Protein AF-A0A8J3D3A3-F1 (afdb_monomer)

Sequence (355 aa):
MAEQIEVLGKGPRGPKGWTPVLLPVTDGARKLVRVSDWTGGQEPKPAAGYLGAAGLVEDIADATDFAGRGLVSVEQGNDADLIYTYTDGTTETIPAYFADVLAKAQEVDTNTLAVSQMLGMVETKREEVAQNTVTVSDARQDVENRQGLISLDTLAVSQMLSMVETKRQEVAQNTVTVSDARQDMEDRQSLVSQDTIAVSQMLSMVETKRDQVAQNTVTVSNARQDVETRQTQIGQTKVLIDAALAAALAAGWFPIITETTAARVLALTDAGREIRCTFAGAVSITVPPASSVAWADHTEIVLVQAGAGQVTIVPGAGVTINSSETLKSAKQYAYLGLKRVAANVWDLTGERQIA

Foldseek 3Di:
DDDDDDDDDDDDDDWWDWDFDWDFDDDPQFTWIWRPAIDTGDDDGDDTATDAPVGGDNDPVRTDGPDDKAWDDWDQDPQRWIWIAIPVRDIDTDDPVVVVVVVVVVVVVVVVVVVVVVVVVVVVVVVVVVVVVVVVVVVVVVVVVVVVVVVVVVVVVVVVVVVVVVVVVVVVVVVVVVVVVVVVVVVVVVVVVVVVVVVVVVVVVVVVVVVVVVVVVVVVVVVVVVVVVVVVVVVVVVVVVVVVVVVVVVVDQAAEDEAQDQEDEDAPVQFRHEYEYAHQAAHEYEDAFCVVHVDDAFTKGKYFQQHQHKYAYHYHDLAAEDEPAHRIAQGHGWMWMWTHHDGSYTYIDTHGHHD

Mean predicted aligned error: 18.54 Å

Secondary structure (DSSP, 8-state):
---PPP-PPPPPPPPPPPEEEEEEEEETTEEEEEEEEEES--SSPPPPEEEETTEEESSGGGBPP-----EEEEEE-TTS-EEEEETTS-EEEE-TTHHHHHHHHHHHHHHHHHHHHHHHHHHHHHHHHHHHHHHHHHHHHHHHHHHHHHHHHHHHHHHHHHHHHHHHHHHHHHHHHHHHHHHHHHHHHHHHHHHHHHHHHHHHHHHHHHHHHHHHHHHHHHHHHHHHHHHHHHHHHHHHHHHHHHHHHHT-SSPEEEE-SSEEE--GGGTT-EEEE--SS-EEEEE--TTTS-PPTT-EEEEEE-SSSPEEEEE-TT-EEE-SS-SBB-STT-EEEEEEEETTEEEEEE-BPP-

Solvent-accessible surface area (backbone atoms only — not comparable to full-atom values): 19545 Å² total; per-residue (Å²): 136,91,82,86,84,80,88,79,82,86,76,86,82,74,85,52,66,70,44,75,40,77,41,83,42,74,59,87,88,37,35,30,44,26,33,72,43,67,47,78,49,59,86,83,81,79,86,60,26,20,42,21,90,90,46,78,30,82,50,76,86,64,34,38,69,68,60,79,88,41,84,70,49,77,48,75,46,96,75,66,22,45,36,38,34,32,70,82,73,51,73,50,75,48,66,42,76,62,52,59,56,55,56,50,48,54,51,50,52,52,50,50,51,52,50,52,53,51,50,53,55,50,50,53,52,50,53,52,50,51,52,50,52,51,54,52,51,53,52,50,52,52,51,51,55,49,51,53,51,52,52,53,51,51,50,53,52,52,53,49,50,53,52,51,51,53,50,51,53,51,52,52,52,52,51,52,54,53,50,52,55,48,52,53,49,54,55,49,50,52,50,52,52,52,50,52,52,52,52,53,52,52,50,54,54,49,51,53,51,50,52,50,51,53,50,51,51,52,53,52,52,52,53,50,54,52,50,54,51,49,52,50,52,52,53,54,50,49,54,52,49,54,50,51,51,51,50,62,62,70,58,53,85,58,44,80,42,79,38,69,56,53,63,47,73,64,52,81,92,42,57,54,21,30,40,37,32,49,22,62,53,63,24,42,40,31,45,62,23,46,93,81,45,81,70,63,88,68,37,35,33,36,37,29,19,67,10,76,13,52,38,30,60,38,67,27,79,86,30,47,71,49,53,98,52,44,63,30,44,51,48,71,64,23,44,35,35,42,35,36,78,54,90,38,30,30,42,54,46,69,44,45,27,81,115

Structure (mmCIF, N/CA/C/O backbone):
data_AF-A0A8J3D3A3-F1
#
_entry.id   AF-A0A8J3D3A3-F1
#
loop_
_atom_site.group_PDB
_atom_site.id
_atom_site.type_symbol
_atom_site.label_atom_id
_atom_site.label_alt_id
_atom_site.label_comp_id
_atom_site.label_asym_id
_atom_site.label_entity_id
_atom_site.label_seq_id
_atom_site.pdbx_PDB_ins_code
_atom_site.Cartn_x
_atom_site.Cartn_y
_atom_site.Cartn_z
_atom_site.occupancy
_atom_site.B_iso_or_equiv
_atom_site.auth_seq_id
_atom_site.auth_comp_id
_atom_site.auth_asym_id
_atom_site.auth_atom_id
_atom_site.pdbx_PDB_model_num
ATOM 1 N N . MET A 1 1 ? 41.352 -11.455 -169.788 1.00 39.28 1 MET A N 1
ATOM 2 C CA . MET A 1 1 ? 42.481 -11.442 -170.739 1.00 39.28 1 MET A CA 1
ATOM 3 C C . MET A 1 1 ? 43.718 -11.121 -169.922 1.00 39.28 1 MET A C 1
ATOM 5 O O . MET A 1 1 ? 43.742 -10.068 -169.303 1.00 39.28 1 MET A O 1
ATOM 9 N N . ALA A 1 2 ? 44.625 -12.084 -169.773 1.00 41.56 2 ALA A N 1
ATOM 10 C CA . ALA A 1 2 ? 45.888 -11.914 -169.061 1.00 41.56 2 ALA A CA 1
ATOM 11 C C . ALA A 1 2 ? 46.918 -11.340 -170.038 1.00 41.56 2 ALA A C 1
ATOM 13 O O . ALA A 1 2 ? 47.015 -11.846 -171.154 1.00 41.56 2 ALA A O 1
ATOM 14 N N . GLU A 1 3 ? 47.671 -10.323 -169.625 1.00 41.81 3 GLU A N 1
ATOM 15 C CA . GLU A 1 3 ? 48.795 -9.809 -170.402 1.00 41.81 3 GLU A CA 1
ATOM 16 C C . GLU A 1 3 ? 50.020 -9.704 -169.491 1.00 41.81 3 GLU A C 1
ATOM 18 O O . GLU A 1 3 ? 49.992 -9.119 -168.407 1.00 41.81 3 GLU A O 1
ATOM 23 N N . GLN A 1 4 ? 51.050 -10.428 -169.908 1.00 48.22 4 GLN A N 1
ATOM 24 C CA . GLN A 1 4 ? 52.281 -10.749 -169.209 1.00 48.22 4 GLN A CA 1
ATOM 25 C C . GLN A 1 4 ? 53.312 -9.666 -169.559 1.00 48.22 4 GLN A C 1
ATOM 27 O O . GLN A 1 4 ? 53.602 -9.472 -170.734 1.00 48.22 4 GLN A O 1
ATOM 32 N N . ILE A 1 5 ? 53.849 -8.951 -168.562 1.00 49.59 5 ILE A N 1
ATOM 33 C CA . ILE A 1 5 ? 54.894 -7.933 -168.768 1.00 49.59 5 ILE A CA 1
ATOM 34 C C . ILE A 1 5 ? 56.279 -8.577 -168.629 1.00 49.59 5 ILE A C 1
ATOM 36 O O . ILE A 1 5 ? 56.598 -9.231 -167.636 1.00 49.59 5 ILE A O 1
ATOM 40 N N . GLU A 1 6 ? 57.071 -8.377 -169.675 1.00 49.81 6 GLU A N 1
ATOM 41 C CA . GLU A 1 6 ? 58.395 -8.914 -169.969 1.00 49.81 6 GLU A CA 1
ATOM 42 C C . GLU A 1 6 ? 59.498 -8.282 -169.089 1.00 49.81 6 GLU A C 1
ATOM 44 O O . GLU A 1 6 ? 59.516 -7.075 -168.842 1.00 49.81 6 GLU A O 1
ATOM 49 N N . VAL A 1 7 ? 60.435 -9.098 -168.593 1.00 54.09 7 VAL A N 1
ATOM 50 C CA . VAL A 1 7 ? 61.561 -8.664 -167.746 1.00 54.09 7 VAL A CA 1
ATOM 51 C C . VAL A 1 7 ? 62.668 -8.058 -168.616 1.00 54.09 7 VAL A C 1
ATOM 53 O O . VAL A 1 7 ? 63.363 -8.775 -169.333 1.00 54.09 7 VAL A O 1
ATOM 56 N N . LEU A 1 8 ? 62.874 -6.742 -168.508 1.00 51.72 8 LEU A N 1
ATOM 57 C CA . LEU A 1 8 ? 64.002 -6.020 -169.111 1.00 51.72 8 LEU A CA 1
ATOM 58 C C . LEU A 1 8 ? 65.320 -6.314 -168.360 1.00 51.72 8 LEU A C 1
ATOM 60 O O . LEU A 1 8 ? 65.376 -6.289 -167.129 1.00 51.72 8 LEU A O 1
ATOM 64 N N . GLY A 1 9 ? 66.394 -6.591 -169.108 1.00 51.12 9 GLY A N 1
ATOM 65 C CA . GLY A 1 9 ? 67.726 -6.931 -168.588 1.00 51.12 9 GLY A CA 1
ATOM 66 C C . GLY A 1 9 ? 68.400 -5.824 -167.756 1.00 51.12 9 GLY A C 1
ATOM 67 O O . GLY A 1 9 ? 68.211 -4.634 -167.995 1.00 51.12 9 GLY A O 1
ATOM 68 N N . LYS A 1 10 ? 69.220 -6.219 -166.767 1.00 56.19 10 LYS A N 1
ATOM 69 C CA . LYS A 1 10 ? 69.992 -5.313 -165.888 1.00 56.19 10 LYS A CA 1
ATOM 70 C C . LYS A 1 10 ? 71.128 -4.606 -166.648 1.00 56.19 10 LYS A C 1
ATOM 72 O O . LYS A 1 10 ? 71.917 -5.267 -167.317 1.00 56.19 10 LYS A O 1
ATOM 77 N N . GLY A 1 11 ? 71.246 -3.285 -166.473 1.00 52.12 11 GLY A N 1
ATOM 78 C CA . GLY A 1 11 ? 72.360 -2.469 -166.979 1.00 52.12 11 GLY A CA 1
ATOM 79 C C . GLY A 1 11 ? 73.703 -2.737 -166.268 1.00 52.12 11 GLY A C 1
ATOM 80 O O . GLY A 1 11 ? 73.716 -3.304 -165.170 1.00 52.12 11 GLY A O 1
ATOM 81 N N . PRO A 1 12 ? 74.843 -2.355 -166.876 1.00 55.44 12 PRO A N 1
ATOM 82 C CA . PRO A 1 12 ? 76.180 -2.640 -166.352 1.00 55.44 12 PRO A CA 1
ATOM 83 C C . PRO A 1 12 ? 76.410 -2.019 -164.962 1.00 55.44 12 PRO A C 1
ATOM 85 O O . PRO A 1 12 ? 76.042 -0.877 -164.696 1.00 55.44 12 PRO A O 1
ATOM 88 N N . ARG A 1 13 ? 77.023 -2.791 -164.055 1.00 54.56 13 ARG A N 1
ATOM 89 C CA . ARG A 1 13 ? 77.320 -2.394 -162.669 1.00 54.56 13 ARG A CA 1
ATOM 90 C C . ARG A 1 13 ? 78.429 -1.329 -162.654 1.00 54.56 13 ARG A C 1
ATOM 92 O O . ARG A 1 13 ? 79.484 -1.554 -163.239 1.00 54.56 13 ARG A O 1
ATOM 99 N N . GLY A 1 14 ? 78.189 -0.198 -161.980 1.00 60.59 14 GLY A N 1
ATOM 100 C CA . GLY A 1 14 ? 79.179 0.874 -161.800 1.00 60.59 14 GLY A CA 1
ATOM 101 C C . GLY A 1 14 ? 80.416 0.430 -160.995 1.00 60.59 14 GLY A C 1
ATOM 102 O O . GLY A 1 14 ? 80.342 -0.579 -160.282 1.00 60.59 14 GLY A O 1
ATOM 103 N N . PRO A 1 15 ? 81.553 1.146 -161.112 1.00 60.72 15 PRO A N 1
ATOM 104 C CA . PRO A 1 15 ? 82.815 0.772 -160.469 1.00 60.72 15 PRO A CA 1
ATOM 105 C C . PRO A 1 15 ? 82.679 0.669 -158.940 1.00 60.72 15 PRO A C 1
ATOM 107 O O . PRO A 1 15 ? 81.901 1.393 -158.318 1.00 60.72 15 PRO A O 1
ATOM 110 N N . LYS A 1 16 ? 83.409 -0.270 -158.324 1.00 64.31 16 LYS A N 1
ATOM 111 C CA . LYS A 1 16 ? 83.346 -0.532 -156.874 1.00 64.31 16 LYS A CA 1
ATOM 112 C C . LYS A 1 16 ? 83.902 0.664 -156.081 1.00 64.31 16 LYS A C 1
ATOM 114 O O . LYS A 1 16 ? 85.002 1.121 -156.374 1.00 64.31 16 LYS A O 1
ATOM 119 N N . GLY A 1 17 ? 83.162 1.136 -155.072 1.00 72.06 17 GLY A N 1
ATOM 120 C CA . GLY A 1 17 ? 83.599 2.198 -154.155 1.00 72.06 17 GLY A CA 1
ATOM 121 C C . GLY A 1 17 ? 84.573 1.706 -153.076 1.00 72.06 17 GLY A C 1
ATOM 122 O O . GLY A 1 17 ? 84.557 0.533 -152.706 1.00 72.06 17 GLY A O 1
ATOM 123 N N . TRP A 1 18 ? 85.408 2.612 -152.565 1.00 80.00 18 TRP A N 1
ATOM 124 C CA . TRP A 1 18 ? 86.370 2.346 -151.491 1.00 80.00 18 TRP A CA 1
ATOM 125 C C . TRP A 1 18 ? 85.719 2.464 -150.101 1.00 80.00 18 TRP A C 1
ATOM 127 O O . TRP A 1 18 ? 84.998 3.421 -149.836 1.00 80.00 18 TRP A O 1
ATOM 137 N N . THR A 1 19 ? 85.984 1.514 -149.198 1.00 79.50 19 THR A N 1
ATOM 138 C CA . THR A 1 19 ? 85.583 1.569 -147.774 1.00 79.50 19 THR A CA 1
ATOM 139 C C . THR A 1 19 ? 86.807 1.850 -146.894 1.00 79.50 19 THR A C 1
ATOM 141 O O . THR A 1 19 ? 87.803 1.133 -147.043 1.00 79.50 19 THR A O 1
ATOM 144 N N . PRO A 1 20 ? 86.775 2.859 -145.999 1.00 81.81 20 PRO A N 1
ATOM 145 C CA . PRO A 1 20 ? 87.916 3.191 -145.155 1.00 81.81 20 PRO A CA 1
ATOM 146 C C . PRO A 1 20 ? 88.085 2.164 -144.036 1.00 81.81 20 PRO A C 1
ATOM 148 O O . PRO A 1 20 ? 87.118 1.724 -143.416 1.00 81.81 20 PRO A O 1
ATOM 151 N N . VAL A 1 21 ? 89.332 1.824 -143.745 1.00 80.81 21 VAL A N 1
ATOM 152 C CA . VAL A 1 21 ? 89.734 1.092 -142.547 1.00 80.81 21 VAL A CA 1
ATOM 153 C C . VAL A 1 21 ? 90.079 2.129 -141.489 1.00 80.81 21 VAL A C 1
ATOM 155 O O . VAL A 1 21 ? 91.067 2.854 -141.615 1.00 80.81 21 VAL A O 1
ATOM 158 N N . LEU A 1 22 ? 89.224 2.226 -140.474 1.00 84.06 22 LEU A N 1
ATOM 159 C CA . LEU A 1 22 ? 89.380 3.161 -139.368 1.00 84.06 22 LEU A CA 1
ATOM 160 C C . LEU A 1 22 ? 90.137 2.492 -138.224 1.00 84.06 22 LEU A C 1
ATOM 162 O O . LEU A 1 22 ? 89.763 1.420 -137.751 1.00 84.06 22 LEU A O 1
ATOM 166 N N . LEU A 1 23 ? 91.183 3.164 -137.768 1.00 81.88 23 LEU A N 1
ATOM 167 C CA . LEU A 1 23 ? 92.003 2.783 -136.635 1.00 81.88 23 LEU A CA 1
ATOM 168 C C . LEU A 1 23 ? 91.895 3.880 -135.572 1.00 81.88 23 LEU A C 1
ATOM 170 O O . LEU A 1 23 ? 92.265 5.025 -135.843 1.00 81.88 23 LEU A O 1
ATOM 174 N N . PRO A 1 24 ? 91.390 3.574 -134.367 1.00 80.81 24 PRO A N 1
ATOM 175 C CA . PRO A 1 24 ? 91.455 4.517 -133.264 1.00 80.81 24 PRO A CA 1
ATOM 176 C C . PRO A 1 24 ? 92.920 4.715 -132.860 1.00 80.81 24 PRO A C 1
ATOM 178 O O . PRO A 1 24 ? 93.651 3.751 -132.625 1.00 80.81 24 PRO A O 1
ATOM 181 N N . VAL A 1 25 ? 93.346 5.972 -132.776 1.00 80.06 25 VAL A N 1
ATOM 182 C CA . VAL A 1 25 ? 94.689 6.370 -132.340 1.00 80.06 25 VAL A CA 1
ATOM 183 C C . VAL A 1 25 ? 94.528 7.251 -131.110 1.00 80.06 25 VAL A C 1
ATOM 185 O O . VAL A 1 25 ? 93.646 8.098 -131.049 1.00 80.06 25 VAL A O 1
ATOM 188 N N . THR A 1 26 ? 95.348 7.032 -130.090 1.00 79.69 26 THR A N 1
ATOM 189 C CA . THR A 1 26 ? 95.343 7.892 -128.900 1.00 79.69 26 THR A CA 1
ATOM 190 C C . THR A 1 26 ? 96.530 8.841 -128.974 1.00 79.69 26 THR A C 1
ATOM 192 O O . THR A 1 26 ? 97.647 8.386 -129.211 1.00 79.69 26 THR A O 1
ATOM 195 N N . ASP A 1 27 ? 96.279 10.129 -128.743 1.00 77.50 27 ASP A N 1
ATOM 196 C CA . ASP A 1 27 ? 97.300 11.170 -128.613 1.00 77.50 27 ASP A CA 1
ATOM 197 C C . ASP A 1 27 ? 97.115 11.880 -127.265 1.00 77.50 27 ASP A C 1
ATOM 199 O O . ASP A 1 27 ? 96.252 12.744 -127.094 1.00 77.50 27 ASP A O 1
ATOM 203 N N . GLY A 1 28 ? 97.857 11.421 -126.254 1.00 75.56 28 GLY A N 1
ATOM 204 C CA . GLY A 1 28 ? 97.658 11.839 -124.867 1.00 75.56 28 GLY A CA 1
ATOM 205 C C . GLY A 1 28 ? 96.239 11.537 -124.362 1.00 75.56 28 GLY A C 1
ATOM 206 O O . GLY A 1 28 ? 95.797 10.386 -124.374 1.00 75.56 28 GLY A O 1
ATOM 207 N N . ALA A 1 29 ? 95.534 12.574 -123.899 1.00 67.12 29 ALA A N 1
ATOM 208 C CA . ALA A 1 29 ? 94.142 12.483 -123.452 1.00 67.12 29 ALA A CA 1
ATOM 209 C C . ALA A 1 29 ? 93.133 12.452 -124.616 1.00 67.12 29 ALA A C 1
ATOM 211 O O . ALA A 1 29 ? 91.998 12.015 -124.416 1.00 67.12 29 ALA A O 1
ATOM 212 N N . ARG A 1 30 ? 93.553 12.853 -125.825 1.00 77.94 30 ARG A N 1
ATOM 213 C CA . ARG A 1 30 ? 92.686 12.900 -127.002 1.00 77.94 30 ARG A CA 1
ATOM 214 C C . ARG A 1 30 ? 92.469 11.500 -127.568 1.00 77.94 30 ARG A C 1
ATOM 216 O O . ARG A 1 30 ? 93.416 10.716 -127.728 1.00 77.94 30 ARG A O 1
ATOM 223 N N . LYS A 1 31 ? 91.225 11.179 -127.915 1.00 82.00 31 LYS A N 1
ATOM 224 C CA . LYS A 1 31 ? 90.867 9.972 -128.673 1.00 82.00 31 LYS A CA 1
ATOM 225 C C . LYS A 1 31 ? 90.627 10.362 -130.125 1.00 82.00 31 LYS A C 1
ATOM 227 O O . LYS A 1 31 ? 89.615 10.965 -130.446 1.00 82.00 31 LYS A O 1
ATOM 232 N N . LEU A 1 32 ? 91.566 10.012 -130.996 1.00 85.81 32 LEU A N 1
ATOM 233 C CA . LEU A 1 32 ? 91.558 10.352 -132.417 1.00 85.81 32 LEU A CA 1
ATOM 234 C C . LEU A 1 32 ? 91.187 9.124 -133.264 1.00 85.81 32 LEU A C 1
ATOM 236 O O . LEU A 1 32 ? 91.289 7.977 -132.821 1.00 85.81 32 LEU A O 1
ATOM 240 N N . VAL A 1 33 ? 90.805 9.344 -134.522 1.00 84.69 33 VAL A N 1
ATOM 241 C CA . VAL A 1 33 ? 90.509 8.269 -135.484 1.00 84.69 33 VAL A CA 1
ATOM 242 C C . VAL A 1 33 ? 91.317 8.491 -136.760 1.00 84.69 33 VAL A C 1
ATOM 244 O O . VAL A 1 33 ? 91.248 9.562 -137.357 1.00 84.69 33 VAL A O 1
ATOM 247 N N . ARG A 1 34 ? 92.074 7.479 -137.201 1.00 85.38 34 ARG A N 1
ATOM 248 C CA . ARG A 1 34 ? 92.859 7.492 -138.443 1.00 85.38 34 ARG A CA 1
ATOM 249 C C . ARG A 1 34 ? 92.268 6.544 -139.476 1.00 85.38 34 ARG A C 1
ATOM 251 O O . ARG A 1 34 ? 92.064 5.372 -139.188 1.00 85.38 34 ARG A O 1
ATOM 258 N N . VAL A 1 35 ? 92.067 7.011 -140.701 1.00 86.44 35 VAL A N 1
ATOM 259 C CA . VAL A 1 35 ? 91.901 6.141 -141.868 1.00 86.44 35 VAL A CA 1
ATOM 260 C C . VAL A 1 35 ? 93.279 5.613 -142.254 1.00 86.44 35 VAL A C 1
ATOM 262 O O . VAL A 1 35 ? 94.096 6.345 -142.811 1.00 86.44 35 VAL A O 1
ATOM 265 N N . SER A 1 36 ? 93.567 4.361 -141.907 1.00 82.38 36 SER A N 1
ATOM 266 C CA . SER A 1 36 ? 94.865 3.730 -142.171 1.00 82.38 36 SER A CA 1
ATOM 267 C C . SER A 1 36 ? 94.971 3.162 -143.576 1.00 82.38 36 SER A C 1
ATOM 269 O O . SER A 1 36 ? 96.067 3.070 -144.118 1.00 82.38 36 SER A O 1
ATOM 271 N N . ASP A 1 37 ? 93.844 2.711 -144.124 1.00 81.19 37 ASP A N 1
ATOM 272 C CA . ASP A 1 37 ? 93.801 2.080 -145.429 1.00 81.19 37 ASP A CA 1
ATOM 273 C C . ASP A 1 37 ? 92.399 2.145 -146.044 1.00 81.19 37 ASP A C 1
ATOM 275 O O . ASP A 1 37 ? 91.436 2.509 -145.374 1.00 81.19 37 ASP A O 1
ATOM 279 N N . TRP A 1 38 ? 92.271 1.749 -147.309 1.00 81.88 38 TRP A N 1
ATOM 280 C CA . TRP A 1 38 ? 90.984 1.613 -147.995 1.00 81.88 38 TRP A CA 1
ATOM 281 C C . TRP A 1 38 ? 90.864 0.244 -148.670 1.00 81.88 38 TRP A C 1
ATOM 283 O O . TRP A 1 38 ? 91.808 -0.239 -149.296 1.00 81.88 38 TRP A O 1
ATOM 293 N N . THR A 1 39 ? 89.696 -0.390 -148.587 1.00 80.44 39 THR A N 1
ATOM 294 C CA . THR A 1 39 ? 89.449 -1.719 -149.177 1.00 80.44 39 THR A CA 1
ATOM 295 C C . THR A 1 39 ? 88.278 -1.700 -150.165 1.00 80.44 39 THR A C 1
ATOM 297 O O . THR A 1 39 ? 87.409 -0.832 -150.102 1.00 80.44 39 THR A O 1
ATOM 300 N N . GLY A 1 40 ? 88.267 -2.652 -151.107 1.00 77.31 40 GLY A N 1
ATOM 301 C CA . GLY A 1 40 ? 87.110 -2.959 -151.963 1.00 77.31 40 GLY A CA 1
ATOM 302 C C . GLY A 1 40 ? 86.967 -2.196 -153.290 1.00 77.31 40 GLY A C 1
ATOM 303 O O . GLY A 1 40 ? 86.153 -2.627 -154.111 1.00 77.31 40 GLY A O 1
ATOM 304 N N . GLY A 1 41 ? 87.735 -1.128 -153.537 1.00 79.00 41 GLY A N 1
ATOM 305 C CA . GLY A 1 41 ? 87.603 -0.296 -154.743 1.00 79.00 41 GLY A CA 1
ATOM 306 C C . GLY A 1 41 ? 88.466 -0.717 -155.939 1.00 79.00 41 GLY A C 1
ATOM 307 O O . GLY A 1 41 ? 89.228 -1.680 -155.874 1.00 79.00 41 GLY A O 1
ATOM 308 N N . GLN A 1 42 ? 88.314 0.000 -157.056 1.00 74.81 42 GLN A N 1
ATOM 309 C CA . GLN A 1 42 ? 89.146 -0.117 -158.262 1.00 74.81 42 GLN A CA 1
ATOM 310 C C . GLN A 1 42 ? 90.020 1.147 -158.383 1.00 74.81 42 GLN A C 1
ATOM 312 O O . GLN A 1 42 ? 89.535 2.237 -158.092 1.00 74.81 42 GLN A O 1
ATOM 317 N N . GLU A 1 43 ? 91.299 0.990 -158.746 1.00 72.12 43 GLU A N 1
ATOM 318 C CA . GLU A 1 43 ? 92.325 2.056 -158.781 1.00 72.12 43 GLU A CA 1
ATOM 319 C C . GLU A 1 43 ? 91.862 3.373 -159.456 1.00 72.12 43 GLU A C 1
ATOM 321 O O . GLU A 1 43 ? 91.143 3.303 -160.459 1.00 72.12 43 GLU A O 1
ATOM 326 N N . PRO A 1 44 ? 92.314 4.564 -158.985 1.00 66.06 44 PRO A N 1
ATOM 327 C CA . PRO A 1 44 ? 93.274 4.793 -157.895 1.00 66.06 44 PRO A CA 1
ATOM 328 C C . PRO A 1 44 ? 92.652 4.811 -156.483 1.00 66.06 44 PRO A C 1
ATOM 330 O O . PRO A 1 44 ? 91.502 5.211 -156.289 1.00 66.06 44 PRO A O 1
ATOM 333 N N . LYS A 1 45 ? 93.424 4.373 -155.481 1.00 75.19 45 LYS A N 1
ATOM 334 C CA . LYS A 1 45 ? 93.026 4.299 -154.061 1.00 75.19 45 LYS A CA 1
ATOM 335 C C . LYS A 1 45 ? 93.098 5.662 -153.330 1.00 75.19 45 LYS A C 1
ATOM 337 O O . LYS A 1 45 ? 94.074 6.380 -153.536 1.00 75.19 45 LYS A O 1
ATOM 342 N N . PRO A 1 46 ? 92.122 6.032 -152.465 1.00 81.62 46 PRO A N 1
ATOM 343 C CA . PRO A 1 46 ? 92.163 7.280 -151.699 1.00 81.62 46 PRO A CA 1
ATOM 344 C C . PRO A 1 46 ? 93.301 7.309 -150.670 1.00 81.62 46 PRO A C 1
ATOM 346 O O . PRO A 1 46 ? 93.741 6.266 -150.182 1.00 81.62 46 PRO A O 1
ATOM 349 N N . ALA A 1 47 ? 93.749 8.515 -150.314 1.00 81.25 47 ALA A N 1
ATOM 350 C CA . ALA A 1 47 ? 94.814 8.719 -149.337 1.00 81.25 47 ALA A CA 1
ATOM 351 C C . ALA A 1 47 ? 94.394 8.304 -147.912 1.00 81.25 47 ALA A C 1
ATOM 353 O O . ALA A 1 47 ? 93.220 8.370 -147.537 1.00 81.25 47 ALA A O 1
ATOM 354 N N . ALA A 1 48 ? 95.374 7.877 -147.116 1.00 82.44 48 ALA A N 1
ATOM 355 C CA . ALA A 1 48 ? 95.227 7.605 -145.687 1.00 82.44 48 ALA A CA 1
ATOM 356 C C . ALA A 1 48 ? 95.547 8.873 -144.869 1.00 82.44 48 ALA A C 1
ATOM 358 O O . ALA A 1 48 ? 96.442 9.625 -145.239 1.00 82.44 48 ALA A O 1
ATOM 359 N N . GLY A 1 49 ? 94.854 9.093 -143.747 1.00 84.94 49 GLY A N 1
ATOM 360 C CA . GLY A 1 49 ? 94.991 10.294 -142.904 1.00 84.94 49 GLY A CA 1
ATOM 361 C C . GLY A 1 49 ? 94.147 10.219 -141.625 1.00 84.94 49 GLY A C 1
ATOM 362 O O . GLY A 1 49 ? 93.413 9.254 -141.425 1.00 84.94 49 GLY A O 1
ATOM 363 N N . TYR A 1 50 ? 94.249 11.203 -140.736 1.00 84.75 50 TYR A N 1
ATOM 364 C CA . TYR A 1 50 ? 93.415 11.353 -139.539 1.00 84.75 50 TYR A CA 1
ATOM 365 C C . TYR A 1 50 ? 92.102 12.070 -139.851 1.00 84.75 50 TYR A C 1
ATOM 367 O O . TYR A 1 50 ? 92.043 12.904 -140.746 1.00 84.75 50 TYR A O 1
ATOM 375 N N . LEU A 1 51 ? 91.034 11.754 -139.122 1.00 83.69 51 LEU A N 1
ATOM 376 C CA . LEU A 1 51 ? 89.786 12.507 -139.204 1.00 83.69 51 LEU A CA 1
ATOM 377 C C . LEU A 1 51 ? 89.950 13.836 -138.456 1.00 83.69 51 LEU A C 1
ATOM 379 O O . LEU A 1 51 ? 90.001 13.867 -137.226 1.00 83.69 51 LEU A O 1
ATOM 383 N N . GLY A 1 52 ? 90.053 14.920 -139.219 1.00 82.56 52 GLY A N 1
ATOM 384 C CA . GLY A 1 52 ? 89.964 16.292 -138.733 1.00 82.56 52 GLY A CA 1
ATOM 385 C C . GLY A 1 52 ? 88.551 16.852 -138.903 1.00 82.56 52 GLY A C 1
ATOM 386 O O . GLY A 1 52 ? 87.690 16.255 -139.555 1.00 82.56 52 GLY A O 1
ATOM 387 N N . ALA A 1 53 ? 88.318 18.044 -138.356 1.00 75.69 53 ALA A N 1
ATOM 388 C CA . ALA A 1 53 ? 86.979 18.633 -138.250 1.00 75.69 53 ALA A CA 1
ATOM 389 C C . ALA A 1 53 ? 86.301 18.912 -139.610 1.00 75.69 53 ALA A C 1
ATOM 391 O O . ALA A 1 53 ? 85.079 19.017 -139.674 1.00 75.69 53 ALA A O 1
ATOM 392 N N . ALA A 1 54 ? 87.080 19.020 -140.694 1.00 77.44 54 ALA A N 1
ATOM 393 C CA . ALA A 1 54 ? 86.597 19.316 -142.047 1.00 77.44 54 ALA A CA 1
ATOM 394 C C . ALA A 1 54 ? 86.912 18.221 -143.090 1.00 77.44 54 ALA A C 1
ATOM 396 O O . ALA A 1 54 ? 86.552 18.371 -144.258 1.00 77.44 54 ALA A O 1
ATOM 397 N N . GLY A 1 55 ? 87.579 17.128 -142.706 1.00 78.88 55 GLY A N 1
ATOM 398 C CA . GLY A 1 55 ? 88.002 16.079 -143.638 1.00 78.88 55 GLY A CA 1
ATOM 399 C C . GLY A 1 55 ? 89.232 15.307 -143.164 1.00 78.88 55 GLY A C 1
ATOM 400 O O . GLY A 1 55 ? 89.613 15.378 -141.999 1.00 78.88 55 GLY A O 1
ATOM 401 N N . LEU A 1 56 ? 89.850 14.552 -144.076 1.00 82.69 56 LEU A N 1
ATOM 402 C CA . LEU A 1 56 ? 91.083 13.818 -143.786 1.00 82.69 56 LEU A CA 1
ATOM 403 C C . LEU A 1 56 ? 92.282 14.767 -143.753 1.00 82.69 56 LEU A C 1
ATOM 405 O O . LEU A 1 56 ? 92.537 15.466 -144.730 1.00 82.69 56 LEU A O 1
ATOM 409 N N . VAL A 1 57 ? 93.013 14.760 -142.642 1.00 84.00 57 VAL A N 1
ATOM 410 C CA . VAL A 1 57 ? 94.234 15.543 -142.410 1.00 84.00 57 VAL A CA 1
ATOM 411 C C . VAL A 1 57 ? 95.430 14.604 -142.265 1.00 84.00 57 VAL A C 1
ATOM 413 O O . VAL A 1 57 ? 95.299 13.511 -141.718 1.00 84.00 57 VAL A O 1
ATOM 416 N N . GLU A 1 58 ? 96.600 14.977 -142.777 1.00 80.25 58 GLU A N 1
ATOM 417 C CA . GLU A 1 58 ? 97.794 14.122 -142.661 1.00 80.25 58 GLU A CA 1
ATOM 418 C C . GLU A 1 58 ? 98.425 14.198 -141.263 1.00 80.25 58 GLU A C 1
ATOM 420 O O . GLU A 1 58 ? 98.874 13.174 -140.739 1.00 80.25 58 GLU A O 1
ATOM 425 N N . ASP A 1 59 ? 98.391 15.377 -140.634 1.00 81.31 59 ASP A N 1
ATOM 426 C CA . ASP A 1 59 ? 98.987 15.626 -139.322 1.00 81.31 59 ASP A CA 1
ATOM 427 C C . ASP A 1 59 ? 98.048 15.281 -138.159 1.00 81.31 59 ASP A C 1
ATOM 429 O O . ASP A 1 59 ? 96.867 15.628 -138.137 1.00 81.31 59 ASP A O 1
ATOM 433 N N . ILE A 1 60 ? 98.603 14.624 -137.135 1.00 80.12 60 ILE A N 1
ATOM 434 C CA . ILE A 1 60 ? 97.859 14.228 -135.928 1.00 80.12 60 ILE A CA 1
ATOM 435 C C . ILE A 1 60 ? 97.452 15.434 -135.062 1.00 80.12 60 ILE A C 1
ATOM 437 O O . ILE A 1 60 ? 96.497 15.353 -134.289 1.00 80.12 60 ILE A O 1
ATOM 441 N N . ALA A 1 61 ? 98.148 16.569 -135.193 1.00 81.19 61 ALA A N 1
ATOM 442 C CA . ALA A 1 61 ? 97.835 17.795 -134.460 1.00 81.19 61 ALA A CA 1
ATOM 443 C C . ALA A 1 61 ? 96.432 18.324 -134.810 1.00 81.19 61 ALA A C 1
ATOM 445 O O . ALA A 1 61 ? 95.681 18.690 -133.902 1.00 81.19 61 ALA A O 1
ATOM 446 N N . ASP A 1 62 ? 96.064 18.246 -136.093 1.00 81.62 62 ASP A N 1
ATOM 447 C CA . ASP A 1 62 ? 94.809 18.764 -136.652 1.00 81.62 62 ASP A CA 1
ATOM 448 C C . ASP A 1 62 ? 93.642 17.762 -136.576 1.00 81.62 62 ASP A C 1
ATOM 450 O O . ASP A 1 62 ? 92.526 18.038 -137.031 1.00 81.62 62 ASP A O 1
ATOM 454 N N . ALA A 1 63 ? 93.882 16.577 -136.008 1.00 81.38 63 ALA A N 1
ATOM 455 C CA . ALA A 1 63 ? 92.853 15.569 -135.806 1.00 81.38 63 ALA A CA 1
ATOM 456 C C . ALA A 1 63 ? 91.850 16.002 -134.720 1.00 81.38 63 ALA A C 1
ATOM 458 O O . ALA A 1 63 ? 92.216 16.588 -133.697 1.00 81.38 63 ALA A O 1
ATOM 459 N N . THR A 1 64 ? 90.571 15.679 -134.922 1.00 80.56 64 THR A N 1
ATOM 460 C CA . THR A 1 64 ? 89.506 15.987 -133.958 1.00 80.56 64 THR A CA 1
ATOM 461 C C . THR A 1 64 ? 89.548 15.024 -132.777 1.00 80.56 64 THR A C 1
ATOM 463 O O . THR A 1 64 ? 89.683 13.816 -132.963 1.00 80.56 64 THR A O 1
ATOM 466 N N . ASP A 1 65 ? 89.409 15.561 -131.563 1.00 79.88 65 ASP A N 1
ATOM 467 C CA . ASP A 1 65 ? 89.249 14.757 -130.353 1.00 79.88 65 ASP A CA 1
ATOM 468 C C . ASP A 1 65 ? 87.807 14.255 -130.215 1.00 79.88 65 ASP A C 1
ATOM 470 O O . ASP A 1 65 ? 86.857 15.035 -130.249 1.00 79.88 65 ASP A O 1
ATOM 474 N N . PHE A 1 66 ? 87.658 12.945 -130.052 1.00 78.00 66 PHE A N 1
ATOM 475 C CA . PHE A 1 66 ? 86.391 12.245 -129.868 1.00 78.00 66 PHE A CA 1
ATOM 476 C C . PHE A 1 66 ? 86.221 11.696 -128.438 1.00 78.00 66 PHE A C 1
ATOM 478 O O . PHE A 1 66 ? 85.375 10.826 -128.211 1.00 78.00 66 PHE A O 1
ATOM 485 N N . ALA A 1 67 ? 87.015 12.149 -127.460 1.00 76.25 67 ALA A N 1
ATOM 486 C CA . ALA A 1 67 ? 86.815 11.797 -126.053 1.00 76.25 67 ALA A CA 1
ATOM 487 C C . ALA A 1 67 ? 85.488 12.368 -125.490 1.00 76.25 67 ALA A C 1
ATOM 489 O O . ALA A 1 67 ? 85.035 13.441 -125.880 1.00 76.25 67 ALA A O 1
ATOM 490 N N . GLY A 1 68 ? 84.847 11.643 -124.563 1.00 70.19 68 GLY A N 1
ATOM 491 C CA . GLY A 1 68 ? 83.610 12.083 -123.897 1.00 70.19 68 GLY A CA 1
ATOM 492 C C . GLY A 1 68 ? 83.849 13.114 -122.782 1.00 70.19 68 GLY A C 1
ATOM 493 O O . GLY A 1 68 ? 84.918 13.137 -122.176 1.00 70.19 68 GLY A O 1
ATOM 494 N N . ARG A 1 69 ? 82.838 13.942 -122.477 1.00 76.50 69 ARG A N 1
ATOM 495 C CA . ARG A 1 69 ? 82.871 14.966 -121.410 1.00 76.50 69 ARG A CA 1
ATOM 496 C C . ARG A 1 69 ? 82.906 14.300 -120.022 1.00 76.50 69 ARG A C 1
ATOM 498 O O . ARG A 1 69 ? 81.954 13.617 -119.650 1.00 76.50 69 ARG A O 1
ATOM 505 N N . GLY A 1 70 ? 83.988 14.478 -119.264 1.00 75.56 70 GLY A N 1
ATOM 506 C CA . GLY A 1 70 ? 84.165 13.975 -117.894 1.00 75.56 70 GLY A CA 1
ATOM 507 C C . GLY A 1 70 ? 84.253 15.112 -116.874 1.00 75.56 70 GLY A C 1
ATOM 508 O O . GLY A 1 70 ? 84.672 16.208 -117.215 1.00 75.56 70 GLY A O 1
ATOM 509 N N . LEU A 1 71 ? 83.845 14.889 -115.625 1.00 77.81 71 LEU A N 1
ATOM 510 C CA . LEU A 1 71 ? 83.959 15.891 -114.556 1.00 77.81 71 LEU A CA 1
ATOM 511 C C . LEU A 1 71 ? 85.387 15.902 -113.982 1.00 77.81 71 LEU A C 1
ATOM 513 O O . LEU A 1 71 ? 85.942 14.840 -113.704 1.00 77.81 71 LEU A O 1
ATOM 517 N N . VAL A 1 72 ? 85.971 17.087 -113.808 1.00 80.00 72 VAL A N 1
ATOM 518 C CA . VAL A 1 72 ? 87.358 17.302 -113.350 1.00 80.00 72 VAL A CA 1
ATOM 519 C C . VAL A 1 72 ? 87.408 17.717 -111.886 1.00 80.00 72 VAL A C 1
ATOM 521 O O . VAL A 1 72 ? 88.174 17.139 -111.117 1.00 80.00 72 VAL A O 1
ATOM 524 N N . SER A 1 73 ? 86.604 18.701 -111.485 1.00 78.69 73 SER A N 1
ATOM 525 C CA . SER A 1 73 ? 86.579 19.194 -110.105 1.00 78.69 73 SER A CA 1
ATOM 526 C C . SER A 1 73 ? 85.216 19.764 -109.727 1.00 78.69 73 SER A C 1
ATOM 528 O O . SER A 1 73 ? 84.420 20.146 -110.587 1.00 78.69 73 SER A O 1
ATOM 530 N N . VAL A 1 74 ? 84.958 19.807 -108.419 1.00 76.81 74 VAL A N 1
ATOM 531 C CA . VAL A 1 74 ? 83.834 20.531 -107.821 1.00 76.81 74 VAL A CA 1
ATOM 532 C C . VAL A 1 74 ? 84.403 21.448 -106.749 1.00 76.81 74 VAL A C 1
ATOM 534 O O . VAL A 1 74 ? 85.085 20.976 -105.839 1.00 76.81 74 VAL A O 1
ATOM 537 N N . GLU A 1 75 ? 84.134 22.743 -106.863 1.00 78.00 75 GLU A N 1
ATOM 538 C CA . GLU A 1 75 ? 84.624 23.773 -105.943 1.00 78.00 75 GLU A CA 1
ATOM 539 C C . GLU A 1 75 ? 83.474 24.682 -105.494 1.00 78.00 75 GLU A C 1
ATOM 541 O O . GLU A 1 75 ? 82.472 24.833 -106.195 1.00 78.00 75 GLU A O 1
ATOM 546 N N . GLN A 1 76 ? 83.603 25.277 -104.307 1.00 70.81 76 GLN A N 1
ATOM 547 C CA . GLN A 1 76 ? 82.614 26.214 -103.776 1.00 70.81 76 GLN A CA 1
ATOM 548 C C . GLN A 1 76 ? 83.008 27.649 -104.142 1.00 70.81 76 GLN A C 1
ATOM 550 O O . GLN A 1 76 ? 84.100 28.102 -103.797 1.00 70.81 76 GLN A O 1
ATOM 555 N N . GLY A 1 77 ? 82.122 28.355 -104.847 1.00 70.44 77 GLY A N 1
ATOM 556 C CA . GLY A 1 77 ? 82.307 29.759 -105.209 1.00 70.44 77 GLY A CA 1
ATOM 557 C C . GLY A 1 77 ? 82.038 30.717 -104.041 1.00 70.44 77 GLY A C 1
ATOM 558 O O . GLY A 1 77 ? 81.473 30.339 -103.016 1.00 70.44 77 GLY A O 1
ATOM 559 N N . ASN A 1 78 ? 82.407 31.989 -104.214 1.00 64.94 78 ASN A N 1
ATOM 560 C CA . ASN A 1 78 ? 82.282 33.020 -103.171 1.00 64.94 78 ASN A CA 1
ATOM 561 C C . ASN A 1 78 ? 80.828 33.316 -102.748 1.00 64.94 78 ASN A C 1
ATOM 563 O O . ASN A 1 78 ? 80.614 33.764 -101.626 1.00 64.94 78 ASN A O 1
ATOM 567 N N . ASP A 1 79 ? 79.848 33.010 -103.605 1.00 68.19 79 ASP A N 1
ATOM 568 C CA . ASP A 1 79 ? 78.410 33.178 -103.336 1.00 68.19 79 ASP A CA 1
ATOM 569 C C . ASP A 1 79 ? 77.736 31.879 -102.843 1.00 68.19 79 ASP A C 1
ATOM 571 O O . ASP A 1 79 ? 76.521 31.738 -102.913 1.00 68.19 79 ASP A O 1
ATOM 575 N N . ALA A 1 80 ? 78.518 30.918 -102.330 1.00 66.19 80 ALA A N 1
ATOM 576 C CA . ALA A 1 80 ? 78.076 29.597 -101.854 1.00 66.19 80 ALA A CA 1
ATOM 577 C C . ALA A 1 80 ? 77.469 28.662 -102.923 1.00 66.19 80 ALA A C 1
ATOM 579 O O . ALA A 1 80 ? 76.993 27.574 -102.589 1.00 66.19 80 ALA A O 1
ATOM 580 N N . ASP A 1 81 ? 77.561 29.036 -104.198 1.00 73.75 81 ASP A N 1
ATOM 581 C CA . ASP A 1 81 ? 77.289 28.168 -105.341 1.00 73.75 81 ASP A CA 1
ATOM 582 C C . ASP A 1 81 ? 78.296 27.006 -105.422 1.00 73.75 81 ASP A C 1
ATOM 584 O O . ASP A 1 81 ? 79.482 27.162 -105.104 1.00 73.75 81 ASP A O 1
ATOM 588 N N . LEU A 1 82 ? 77.849 25.848 -105.917 1.00 78.44 82 LEU A N 1
ATOM 589 C CA . LEU A 1 82 ? 78.745 24.742 -106.272 1.00 78.44 82 LEU A CA 1
ATOM 590 C C . LEU A 1 82 ? 79.070 24.803 -107.764 1.00 78.44 82 LEU A C 1
ATOM 592 O O . LEU A 1 82 ? 78.166 24.736 -108.600 1.00 78.44 82 LEU A O 1
ATOM 596 N N . ILE A 1 83 ? 80.356 24.899 -108.093 1.00 81.56 83 ILE A N 1
ATOM 597 C CA . ILE A 1 83 ? 80.857 25.010 -109.464 1.00 81.56 83 ILE A CA 1
ATOM 598 C C . ILE A 1 83 ? 81.489 23.680 -109.866 1.00 81.56 83 ILE A C 1
ATOM 600 O O . ILE A 1 83 ? 82.454 23.222 -109.255 1.00 81.56 83 ILE A O 1
ATOM 604 N N . TYR A 1 84 ? 80.945 23.071 -110.912 1.00 83.19 84 TYR A N 1
ATOM 605 C CA . TYR A 1 84 ? 81.406 21.821 -111.504 1.00 83.19 84 TYR A CA 1
ATOM 606 C C . TYR A 1 84 ? 82.235 22.159 -112.741 1.00 83.19 84 TYR A C 1
ATOM 608 O O . TYR A 1 84 ? 81.724 22.828 -113.636 1.00 83.19 84 TYR A O 1
ATOM 616 N N . THR A 1 85 ? 83.486 21.706 -112.818 1.00 82.75 85 THR A N 1
ATOM 617 C CA . THR A 1 85 ? 84.372 21.927 -113.978 1.00 82.75 85 THR A CA 1
ATOM 618 C C . THR A 1 85 ? 84.582 20.621 -114.728 1.00 82.75 85 THR A C 1
ATOM 620 O O . THR A 1 85 ? 84.933 19.616 -114.110 1.00 82.75 85 THR A O 1
ATOM 623 N N . TYR A 1 86 ? 84.397 20.619 -116.048 1.00 82.81 86 TYR A N 1
ATOM 624 C CA . TYR A 1 86 ? 84.492 19.426 -116.896 1.00 82.81 86 TYR A CA 1
ATOM 625 C C . TYR A 1 86 ? 85.781 19.399 -117.745 1.00 82.81 86 TYR A C 1
ATOM 627 O O . TYR A 1 86 ? 86.474 20.403 -117.896 1.00 82.81 86 TYR A O 1
ATOM 635 N N . THR A 1 87 ? 86.129 18.234 -118.304 1.00 74.06 87 THR A N 1
ATOM 636 C CA . THR A 1 87 ? 87.377 17.967 -119.052 1.00 74.06 87 THR A CA 1
ATOM 637 C C . THR A 1 87 ? 87.468 18.729 -120.367 1.00 74.06 87 THR A C 1
ATOM 639 O O . THR A 1 87 ? 88.554 18.848 -120.924 1.00 74.06 87 THR A O 1
ATOM 642 N N . ASP A 1 88 ? 86.342 19.242 -120.858 1.00 71.06 88 ASP A N 1
ATOM 643 C CA . ASP A 1 88 ? 86.246 20.114 -122.031 1.00 71.06 88 ASP A CA 1
ATOM 644 C C . ASP A 1 88 ? 86.445 21.606 -121.691 1.00 71.06 88 ASP A C 1
ATOM 646 O O . ASP A 1 88 ? 86.361 22.456 -122.576 1.00 71.06 88 ASP A O 1
ATOM 650 N N . GLY A 1 89 ? 86.712 21.933 -120.420 1.00 71.69 89 GLY A N 1
ATOM 651 C CA . GLY A 1 89 ? 86.918 23.297 -119.931 1.00 71.69 89 GLY A CA 1
ATOM 652 C C . GLY A 1 89 ? 85.632 24.074 -119.637 1.00 71.69 89 GLY A C 1
ATOM 653 O O . GLY A 1 89 ? 85.710 25.244 -119.265 1.00 71.69 89 GLY A O 1
ATOM 654 N N . THR A 1 90 ? 84.454 23.461 -119.785 1.00 79.12 90 THR A N 1
ATOM 655 C CA . THR A 1 90 ? 83.175 24.095 -119.428 1.00 79.12 90 THR A CA 1
ATOM 656 C C . THR A 1 90 ? 82.892 23.989 -117.930 1.00 79.12 90 THR A C 1
ATOM 658 O O . THR A 1 90 ? 83.331 23.045 -117.268 1.00 79.12 90 THR A O 1
ATOM 661 N N . THR A 1 91 ? 82.125 24.941 -117.393 1.00 80.06 91 THR A N 1
ATOM 662 C CA . THR A 1 91 ? 81.658 24.922 -116.003 1.00 80.06 91 THR A CA 1
ATOM 663 C C . THR A 1 91 ? 80.134 24.967 -115.914 1.00 80.06 91 THR A C 1
ATOM 665 O O . THR A 1 91 ? 79.472 25.610 -116.729 1.00 80.06 91 THR A O 1
ATOM 668 N N . GLU A 1 92 ? 79.570 24.277 -114.922 1.00 80.62 92 GLU A N 1
ATOM 669 C CA . GLU A 1 92 ? 78.152 24.365 -114.548 1.00 80.62 92 GLU A CA 1
ATOM 670 C C . GLU A 1 92 ? 78.029 24.797 -113.086 1.00 80.62 92 GLU A C 1
ATOM 672 O O . GLU A 1 92 ? 78.683 24.240 -112.204 1.00 80.62 92 GLU A O 1
ATOM 677 N N . THR A 1 93 ? 77.179 25.790 -112.834 1.00 77.00 93 THR A N 1
ATOM 678 C CA . THR A 1 93 ? 76.958 26.353 -111.499 1.00 77.00 93 THR A CA 1
ATOM 679 C C . THR A 1 93 ? 75.611 25.893 -110.961 1.00 77.00 93 THR A C 1
ATOM 681 O O . THR A 1 93 ? 74.574 26.140 -111.581 1.00 77.00 93 THR A O 1
ATOM 684 N N . ILE A 1 94 ? 75.615 25.254 -109.792 1.00 73.06 94 ILE A N 1
ATOM 685 C CA . ILE A 1 94 ? 74.398 24.974 -109.026 1.00 73.06 94 ILE A CA 1
ATOM 686 C C . ILE A 1 94 ? 74.155 26.160 -108.080 1.00 73.06 94 ILE A C 1
ATOM 688 O O . ILE A 1 94 ? 74.989 26.375 -107.197 1.00 73.06 94 ILE A O 1
ATOM 692 N N . PRO A 1 95 ? 73.052 26.922 -108.237 1.00 71.75 95 PRO A N 1
ATOM 693 C CA . PRO A 1 95 ? 72.886 28.177 -107.508 1.00 71.75 95 PRO A CA 1
ATOM 694 C C . PRO A 1 95 ? 72.570 28.005 -106.012 1.00 71.75 95 PRO A C 1
ATOM 696 O O . PRO A 1 95 ? 71.923 27.039 -105.594 1.00 71.75 95 PRO A O 1
ATOM 699 N N . ALA A 1 96 ? 72.934 29.015 -105.225 1.00 64.38 96 ALA A N 1
ATOM 700 C CA . ALA A 1 96 ? 72.899 29.060 -103.765 1.00 64.38 96 ALA A CA 1
ATOM 701 C C . ALA A 1 96 ? 71.510 28.926 -103.122 1.00 64.38 96 ALA A C 1
ATOM 703 O O . ALA A 1 96 ? 71.425 28.728 -101.913 1.00 64.38 96 ALA A O 1
ATOM 704 N N . TYR A 1 97 ? 70.403 28.980 -103.874 1.00 62.47 97 TYR A N 1
ATOM 705 C CA . TYR A 1 97 ? 69.061 28.777 -103.302 1.00 62.47 97 TYR A CA 1
ATOM 706 C C . TYR A 1 97 ? 68.856 27.362 -102.733 1.00 62.47 97 TYR A C 1
ATOM 708 O O . TYR A 1 97 ? 67.949 27.144 -101.933 1.00 62.47 97 TYR A O 1
ATOM 716 N N . PHE A 1 98 ? 69.720 26.402 -103.074 1.00 59.28 98 PHE A N 1
ATOM 717 C CA . PHE A 1 98 ? 69.764 25.109 -102.389 1.00 59.28 98 PHE A CA 1
ATOM 718 C C . PHE A 1 98 ? 70.372 25.177 -100.966 1.00 59.28 98 PHE A C 1
ATOM 720 O O . PHE A 1 98 ? 70.241 24.212 -100.217 1.00 59.28 98 PHE A O 1
ATOM 727 N N . ALA A 1 99 ? 70.973 26.298 -100.540 1.00 60.28 99 ALA A N 1
ATOM 728 C CA . ALA A 1 99 ? 71.491 26.495 -99.178 1.00 60.28 99 ALA A CA 1
ATOM 729 C C . ALA A 1 99 ? 70.385 26.758 -98.132 1.00 60.28 99 ALA A C 1
ATOM 731 O O . ALA A 1 99 ? 70.500 26.304 -96.993 1.00 60.28 99 ALA A O 1
ATOM 732 N N . ASP A 1 100 ? 69.282 27.413 -98.516 1.00 68.31 100 ASP A N 1
ATOM 733 C CA . ASP A 1 100 ? 68.106 27.632 -97.648 1.00 68.31 100 ASP A CA 1
ATOM 734 C C . ASP A 1 100 ? 67.438 26.298 -97.256 1.00 68.31 100 ASP A C 1
ATOM 736 O O . ASP A 1 100 ? 66.956 26.113 -96.138 1.00 68.31 100 ASP A O 1
ATOM 740 N N . VAL A 1 101 ? 67.521 25.295 -98.140 1.00 72.75 101 VAL A N 1
ATOM 741 C CA . VAL A 1 101 ? 67.059 23.923 -97.874 1.00 72.75 101 VAL A CA 1
ATOM 742 C C . VAL A 1 101 ? 67.860 23.267 -96.741 1.00 72.75 101 VAL A C 1
ATOM 744 O O . VAL A 1 101 ? 67.281 22.565 -95.912 1.00 72.75 101 VAL A O 1
ATOM 747 N N . LEU A 1 102 ? 69.171 23.520 -96.654 1.00 70.62 102 LEU A N 1
ATOM 748 C CA . LEU A 1 102 ? 70.029 22.969 -95.599 1.00 70.62 102 LEU A CA 1
ATOM 749 C C . LEU A 1 102 ? 69.778 23.647 -94.241 1.00 70.62 102 LEU A C 1
ATOM 751 O O . LEU A 1 102 ? 69.722 22.966 -93.217 1.00 70.62 102 LEU A O 1
ATOM 755 N N . ALA A 1 103 ? 69.555 24.966 -94.229 1.00 77.44 103 ALA A N 1
ATOM 756 C CA . ALA A 1 103 ? 69.160 25.700 -93.023 1.00 77.44 103 ALA A CA 1
ATOM 757 C C . ALA A 1 103 ? 67.782 25.244 -92.511 1.00 77.44 103 ALA A C 1
ATOM 759 O O . ALA A 1 103 ? 67.600 25.012 -91.312 1.00 77.44 103 ALA A O 1
ATOM 760 N N . LYS A 1 104 ? 66.824 25.025 -93.422 1.00 81.50 104 LYS A N 1
ATOM 761 C CA . LYS A 1 104 ? 65.502 24.505 -93.062 1.00 81.50 104 LYS A CA 1
ATOM 762 C C . LYS A 1 104 ? 65.556 23.065 -92.553 1.00 81.50 104 LYS A C 1
ATOM 764 O O . LYS A 1 104 ? 64.806 22.731 -91.641 1.00 81.50 104 LYS A O 1
ATOM 769 N N . ALA A 1 105 ? 66.461 22.234 -93.072 1.00 81.75 105 ALA A N 1
ATOM 770 C CA . ALA A 1 105 ? 66.693 20.888 -92.547 1.00 81.75 105 ALA A CA 1
ATOM 771 C C . ALA A 1 105 ? 67.177 20.913 -91.083 1.00 81.75 105 ALA A C 1
ATOM 773 O O . ALA A 1 105 ? 66.626 20.195 -90.253 1.00 81.75 105 ALA A O 1
ATOM 774 N N . GLN A 1 106 ? 68.111 21.804 -90.727 1.00 85.81 106 GLN A N 1
ATOM 775 C CA . GLN A 1 106 ? 68.573 21.964 -89.337 1.00 85.81 106 GLN A CA 1
ATOM 776 C C . GLN A 1 106 ? 67.469 22.464 -88.386 1.00 85.81 106 GLN A C 1
ATOM 778 O O . GLN A 1 106 ? 67.377 22.024 -87.235 1.00 85.81 106 GLN A O 1
ATOM 783 N N . GLU A 1 107 ? 66.607 23.373 -88.852 1.00 88.81 107 GLU A N 1
ATOM 784 C CA . GLU A 1 107 ? 65.430 23.815 -88.091 1.00 88.81 107 GLU A CA 1
ATOM 785 C C . GLU A 1 107 ? 64.432 22.665 -87.889 1.00 88.81 107 GLU A C 1
ATOM 787 O O . GLU A 1 107 ? 63.897 22.492 -86.792 1.00 88.81 107 GLU A O 1
ATOM 792 N N . VAL A 1 108 ? 64.208 21.841 -88.919 1.00 91.69 108 VAL A N 1
ATOM 793 C CA . VAL A 1 108 ? 63.364 20.640 -88.833 1.00 91.69 108 VAL A CA 1
ATOM 794 C C . VAL A 1 108 ? 63.944 19.626 -87.846 1.00 91.69 108 VAL A C 1
ATOM 796 O O . VAL A 1 108 ? 63.180 19.093 -87.042 1.00 91.69 108 VAL A O 1
ATOM 799 N N . ASP A 1 109 ? 65.257 19.405 -87.825 1.00 92.12 109 ASP A N 1
ATOM 800 C CA . ASP A 1 109 ? 65.909 18.531 -86.839 1.00 92.12 109 ASP A CA 1
ATOM 801 C C . ASP A 1 109 ? 65.726 19.064 -85.410 1.00 92.12 109 ASP A C 1
ATOM 803 O O . ASP A 1 109 ? 65.362 18.319 -84.495 1.00 92.12 109 ASP A O 1
ATOM 807 N N . THR A 1 110 ? 65.891 20.378 -85.225 1.00 93.44 110 THR A N 1
ATOM 808 C CA . THR A 1 110 ? 65.684 21.051 -83.932 1.00 93.44 110 THR A CA 1
ATOM 809 C C . THR A 1 110 ? 64.234 20.921 -83.461 1.00 93.44 110 THR A C 1
ATOM 811 O O . THR A 1 110 ? 63.977 20.548 -82.314 1.00 93.44 110 THR A O 1
ATOM 814 N N . ASN A 1 111 ? 63.271 21.161 -84.354 1.00 94.25 111 ASN A N 1
ATOM 815 C CA . ASN A 1 111 ? 61.847 21.005 -84.062 1.00 94.25 111 ASN A CA 1
ATOM 816 C C . ASN A 1 111 ? 61.480 19.540 -83.798 1.00 94.25 111 ASN A C 1
ATOM 818 O O . ASN A 1 111 ? 60.688 19.265 -82.900 1.00 94.25 111 ASN A O 1
ATOM 822 N N . THR A 1 112 ? 62.075 18.590 -84.520 1.00 94.50 112 THR A N 1
ATOM 823 C CA . THR A 1 112 ? 61.863 17.149 -84.310 1.00 94.50 112 THR A CA 1
ATOM 824 C C . THR A 1 112 ? 62.361 16.719 -82.932 1.00 94.50 112 THR A C 1
ATOM 826 O O . THR A 1 112 ? 61.673 15.971 -82.229 1.00 94.50 112 THR A O 1
ATOM 829 N N . LEU A 1 113 ? 63.513 17.238 -82.496 1.00 94.75 113 LEU A N 1
ATOM 830 C CA . LEU A 1 113 ? 64.032 17.004 -81.151 1.00 94.75 113 LEU A CA 1
ATOM 831 C C . LEU A 1 113 ? 63.118 17.615 -80.080 1.00 94.75 113 LEU A C 1
ATOM 833 O O . LEU A 1 113 ? 62.770 16.928 -79.119 1.00 94.75 113 LEU A O 1
ATOM 837 N N . ALA A 1 114 ? 62.678 18.863 -80.264 1.00 94.75 114 ALA A N 1
ATOM 838 C CA . ALA A 1 114 ? 61.752 19.526 -79.346 1.00 94.75 114 ALA A CA 1
ATOM 839 C C . ALA A 1 114 ? 60.416 18.769 -79.237 1.00 94.75 114 ALA A C 1
ATOM 841 O O . ALA A 1 114 ? 59.933 18.514 -78.135 1.00 94.75 114 ALA A O 1
ATOM 842 N N . VAL A 1 115 ? 59.849 18.329 -80.365 1.00 95.25 115 VAL A N 1
ATOM 843 C CA . VAL A 1 115 ? 58.629 17.507 -80.400 1.00 95.25 115 VAL A CA 1
ATOM 844 C C . VAL A 1 115 ? 58.843 16.163 -79.705 1.00 95.25 115 VAL A C 1
ATOM 846 O O . VAL A 1 115 ? 57.973 15.736 -78.950 1.00 95.25 115 VAL A O 1
ATOM 849 N N . SER A 1 116 ? 59.999 15.523 -79.882 1.00 94.38 116 SER A N 1
ATOM 850 C CA . SER A 1 116 ? 60.326 14.262 -79.201 1.00 94.38 116 SER A CA 1
ATOM 851 C C . SER A 1 116 ? 60.431 14.438 -77.682 1.00 94.38 116 SER A C 1
ATOM 853 O O . SER A 1 116 ? 59.927 13.610 -76.924 1.00 94.38 116 SER A O 1
ATOM 855 N N . GLN A 1 117 ? 61.022 15.545 -77.221 1.00 96.25 117 GLN A N 1
ATOM 856 C CA . GLN A 1 117 ? 61.073 15.895 -75.797 1.00 96.25 117 GLN A CA 1
ATOM 857 C C . GLN A 1 117 ? 59.674 16.170 -75.232 1.00 96.25 117 GLN A C 1
ATOM 859 O O . GLN A 1 117 ? 59.327 15.647 -74.171 1.00 96.25 117 GLN A O 1
ATOM 864 N N . MET A 1 118 ? 58.843 16.933 -75.952 1.00 95.44 118 MET A N 1
ATOM 865 C CA . MET A 1 118 ? 57.449 17.165 -75.559 1.00 95.44 118 MET A CA 1
ATOM 866 C C . MET A 1 118 ? 56.653 15.860 -75.497 1.00 95.44 118 MET A C 1
ATOM 868 O O . MET A 1 118 ? 55.896 15.662 -74.550 1.00 95.44 118 MET A O 1
ATOM 872 N N . LEU A 1 119 ? 56.833 14.961 -76.468 1.00 96.31 119 LEU A N 1
ATOM 873 C CA . LEU A 1 119 ? 56.177 13.655 -76.480 1.00 96.31 119 LEU A CA 1
ATOM 874 C C . LEU A 1 119 ? 56.568 12.829 -75.246 1.00 96.31 119 LEU A C 1
ATOM 876 O O . LEU A 1 119 ? 55.694 12.246 -74.611 1.00 96.31 119 LEU A O 1
ATOM 880 N N . GLY A 1 120 ? 57.847 12.853 -74.853 1.00 96.44 120 GLY A N 1
ATOM 881 C CA . GLY A 1 120 ? 58.313 12.223 -73.615 1.00 96.44 120 GLY A CA 1
ATOM 882 C C . GLY A 1 120 ? 57.623 12.785 -72.367 1.00 96.44 120 GLY A C 1
ATOM 883 O O . GLY A 1 120 ? 57.123 12.021 -71.545 1.00 96.44 120 GLY A O 1
ATOM 884 N N . MET A 1 121 ? 57.510 14.114 -72.254 1.00 96.50 121 MET A N 1
ATOM 885 C CA . MET A 1 121 ? 56.787 14.753 -71.142 1.00 96.50 121 MET A CA 1
ATOM 886 C C . MET A 1 121 ? 55.294 14.397 -71.125 1.00 96.50 121 MET A C 1
ATOM 888 O O . MET A 1 121 ? 54.708 14.231 -70.051 1.00 96.50 121 MET A O 1
ATOM 892 N N . VAL A 1 122 ? 54.665 14.311 -72.302 1.00 96.75 122 VAL A N 1
ATOM 893 C CA . VAL A 1 122 ? 53.256 13.921 -72.438 1.00 96.75 122 VAL A CA 1
ATOM 894 C C . VAL A 1 122 ? 53.052 12.480 -71.983 1.00 96.75 122 VAL A C 1
ATOM 896 O O . VAL A 1 122 ? 52.095 12.228 -71.253 1.00 96.75 122 VAL A O 1
ATOM 899 N N . GLU A 1 123 ? 53.948 11.559 -72.340 1.00 96.69 123 GLU A N 1
ATOM 900 C CA . GLU A 1 123 ? 53.836 10.161 -71.913 1.00 96.69 123 GLU A CA 1
ATOM 901 C C . GLU A 1 123 ? 54.013 10.023 -70.393 1.00 96.69 123 GLU A C 1
ATOM 903 O O . GLU A 1 123 ? 53.188 9.380 -69.746 1.00 96.69 123 GLU A O 1
ATOM 908 N N . THR A 1 124 ? 54.970 10.737 -69.783 1.00 97.38 124 THR A N 1
ATOM 909 C CA . THR A 1 124 ? 55.106 10.775 -68.313 1.00 97.38 124 THR A CA 1
ATOM 910 C C . THR A 1 124 ? 53.834 11.289 -67.635 1.00 97.38 124 THR A C 1
ATOM 912 O O . THR A 1 124 ? 53.321 10.665 -66.708 1.00 97.38 124 THR A O 1
ATOM 915 N N . LYS A 1 125 ? 53.261 12.401 -68.116 1.00 97.19 125 LYS A N 1
ATOM 916 C CA . LYS A 1 125 ? 51.994 12.909 -67.563 1.00 97.19 125 LYS A CA 1
ATOM 917 C C . LYS A 1 125 ? 50.833 11.946 -67.776 1.00 97.19 125 LYS A C 1
ATOM 919 O O . LYS A 1 125 ? 49.936 11.882 -66.940 1.00 97.19 125 LYS A O 1
ATOM 924 N N . ARG A 1 126 ? 50.812 11.217 -68.891 1.00 97.44 126 ARG A N 1
ATOM 925 C CA . ARG A 1 126 ? 49.783 10.214 -69.168 1.00 97.44 126 ARG A CA 1
ATOM 926 C C . ARG A 1 126 ? 49.848 9.069 -68.157 1.00 97.44 126 ARG A C 1
ATOM 928 O O . ARG A 1 126 ? 48.796 8.649 -67.679 1.00 97.44 126 ARG A O 1
ATOM 935 N N . GLU A 1 127 ? 51.046 8.620 -67.793 1.00 97.06 127 GLU A N 1
ATOM 936 C CA . GLU A 1 127 ? 51.254 7.626 -66.733 1.00 97.06 127 GLU A CA 1
ATOM 937 C C . GLU A 1 127 ? 50.815 8.155 -65.358 1.00 97.06 127 GLU A C 1
ATOM 939 O O . GLU A 1 127 ? 50.068 7.475 -64.652 1.00 97.06 127 GLU A O 1
ATOM 944 N N . GLU A 1 128 ? 51.175 9.394 -65.001 1.00 97.50 128 GLU A N 1
ATOM 945 C CA . GLU A 1 128 ? 50.711 10.033 -63.757 1.00 97.50 128 GLU A CA 1
ATOM 946 C C . GLU A 1 128 ? 49.179 10.135 -63.699 1.00 97.50 128 GLU A C 1
ATOM 948 O O . GLU A 1 128 ? 48.562 9.824 -62.678 1.00 97.50 128 GLU A O 1
ATOM 953 N N . VAL A 1 129 ? 48.541 10.548 -64.799 1.00 97.62 129 VAL A N 1
ATOM 954 C CA . VAL A 1 129 ? 47.076 10.624 -64.903 1.00 97.62 129 VAL A CA 1
ATOM 955 C C . VAL A 1 129 ? 46.448 9.236 -64.784 1.00 97.62 129 VAL A C 1
ATOM 957 O O . VAL A 1 129 ? 45.425 9.096 -64.109 1.00 97.62 129 VAL A O 1
ATOM 960 N N . ALA A 1 130 ? 47.050 8.207 -65.382 1.00 96.88 130 ALA A N 1
ATOM 961 C CA . ALA A 1 130 ? 46.583 6.831 -65.241 1.00 96.88 130 ALA A CA 1
ATOM 962 C C . ALA A 1 130 ? 46.649 6.369 -63.776 1.00 96.88 130 ALA A C 1
ATOM 964 O O . ALA A 1 130 ? 45.651 5.873 -63.250 1.00 96.88 130 ALA A O 1
ATOM 965 N N . GLN A 1 131 ? 47.763 6.619 -63.081 1.00 97.25 131 GLN A N 1
ATOM 966 C CA . GLN A 1 131 ? 47.908 6.274 -61.665 1.00 97.25 131 GLN A CA 1
ATOM 967 C C . GLN A 1 131 ? 46.925 7.048 -60.779 1.00 97.25 131 GLN A C 1
ATOM 969 O O . GLN A 1 131 ? 46.271 6.458 -59.919 1.00 97.25 131 GLN A O 1
ATOM 974 N N . ASN A 1 132 ? 46.764 8.353 -61.009 1.00 97.50 132 ASN A N 1
ATOM 975 C CA . ASN A 1 132 ? 45.790 9.169 -60.285 1.00 97.50 132 ASN A CA 1
ATOM 976 C C . ASN A 1 132 ? 44.357 8.676 -60.511 1.00 97.50 132 ASN A C 1
ATOM 978 O O . ASN A 1 132 ? 43.559 8.681 -59.577 1.00 97.50 132 ASN A O 1
ATOM 982 N N . THR A 1 133 ? 44.036 8.209 -61.720 1.00 97.75 133 THR A N 1
ATOM 983 C CA . THR A 1 133 ? 42.723 7.626 -62.028 1.00 97.75 133 THR A CA 1
ATOM 984 C C . THR A 1 133 ? 42.464 6.377 -61.186 1.00 97.75 133 THR A C 1
ATOM 986 O O . THR A 1 133 ? 41.376 6.243 -60.626 1.00 97.75 133 THR A O 1
ATOM 989 N N . VAL A 1 134 ? 43.464 5.502 -61.033 1.00 98.00 134 VAL A N 1
ATOM 990 C CA . VAL A 1 134 ? 43.368 4.313 -60.169 1.00 98.00 134 VAL A CA 1
ATOM 991 C C . VAL A 1 134 ? 43.193 4.718 -58.704 1.00 98.00 134 VAL A C 1
ATOM 993 O O . VAL A 1 134 ? 42.220 4.310 -58.076 1.00 98.00 134 VAL A O 1
ATOM 996 N N . THR A 1 135 ? 44.047 5.602 -58.180 1.00 97.75 135 THR A N 1
ATOM 997 C CA . THR A 1 135 ? 43.973 6.064 -56.782 1.00 97.75 135 THR A CA 1
ATOM 998 C C . THR A 1 135 ? 42.619 6.700 -56.450 1.00 97.75 135 THR A C 1
ATOM 1000 O O . THR A 1 135 ? 42.050 6.454 -55.386 1.00 97.75 135 THR A O 1
ATOM 1003 N N . VAL A 1 136 ? 42.075 7.514 -57.361 1.00 98.19 136 VAL A N 1
ATOM 1004 C CA . VAL A 1 136 ? 40.751 8.130 -57.190 1.00 98.19 136 VAL A CA 1
ATOM 1005 C C . VAL A 1 136 ? 39.639 7.078 -57.239 1.00 98.19 136 VAL A C 1
ATOM 1007 O O . VAL A 1 136 ? 38.672 7.190 -56.484 1.00 98.19 136 VAL A O 1
ATOM 1010 N N . SER A 1 137 ? 39.768 6.051 -58.084 1.00 98.00 137 SER A N 1
ATOM 1011 C CA . SER A 1 137 ? 38.822 4.930 -58.131 1.00 98.00 137 SER A CA 1
ATOM 1012 C C . SER A 1 137 ? 38.803 4.150 -56.812 1.00 98.00 137 SER A C 1
ATOM 1014 O O . SER A 1 137 ? 37.726 3.901 -56.270 1.00 98.00 137 SER A O 1
ATOM 1016 N N . ASP A 1 138 ? 39.972 3.837 -56.251 1.00 98.31 138 ASP A N 1
ATOM 1017 C CA . ASP A 1 138 ? 40.089 3.123 -54.973 1.00 98.31 138 ASP A CA 1
ATOM 1018 C C . ASP A 1 138 ? 39.519 3.950 -53.811 1.00 98.31 138 ASP A C 1
ATOM 1020 O O . ASP A 1 138 ? 38.738 3.448 -52.999 1.00 98.31 138 ASP A O 1
ATOM 1024 N N . ALA A 1 139 ? 39.833 5.250 -53.766 1.00 97.75 139 ALA A N 1
ATOM 1025 C CA . ALA A 1 139 ? 39.279 6.162 -52.766 1.00 97.75 139 ALA A CA 1
ATOM 1026 C C . ALA A 1 139 ? 37.748 6.270 -52.866 1.00 97.75 139 ALA A C 1
ATOM 1028 O O . ALA A 1 139 ? 37.058 6.337 -51.847 1.00 97.75 139 ALA A O 1
ATOM 1029 N N . ARG A 1 140 ? 37.194 6.257 -54.085 1.00 98.25 140 ARG A N 1
ATOM 1030 C CA . ARG A 1 140 ? 35.741 6.248 -54.296 1.00 98.25 140 ARG A CA 1
ATOM 1031 C C . ARG A 1 140 ? 35.104 4.966 -53.757 1.00 98.25 140 ARG A C 1
ATOM 1033 O O . ARG A 1 140 ? 34.044 5.053 -53.139 1.00 98.25 140 ARG A O 1
ATOM 1040 N N . GLN A 1 141 ? 35.751 3.817 -53.946 1.00 98.19 141 GLN A N 1
ATOM 1041 C CA . GLN A 1 141 ? 35.267 2.546 -53.406 1.00 98.19 141 GLN A CA 1
ATOM 1042 C C . GLN A 1 141 ? 35.296 2.526 -51.870 1.00 98.19 141 GLN A C 1
ATOM 1044 O O . GLN A 1 141 ? 34.344 2.054 -51.250 1.00 98.19 141 GLN A O 1
ATOM 1049 N N . ASP A 1 142 ? 36.342 3.077 -51.240 1.00 98.25 142 ASP A N 1
ATOM 1050 C CA . ASP A 1 142 ? 36.399 3.220 -49.775 1.00 98.25 142 ASP A CA 1
ATOM 1051 C C . ASP A 1 142 ? 35.253 4.092 -49.244 1.00 98.25 142 ASP A C 1
ATOM 1053 O O . ASP A 1 142 ? 34.575 3.726 -48.281 1.00 98.25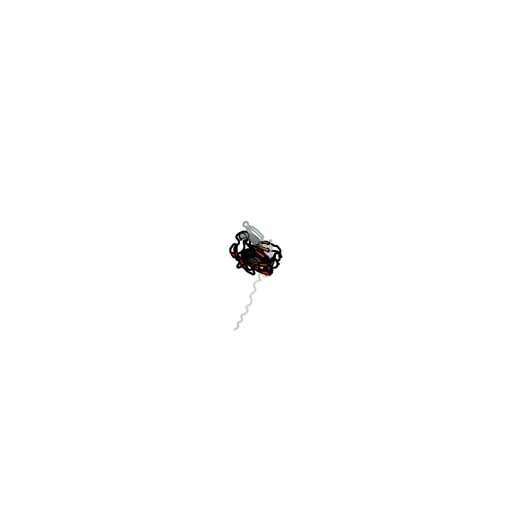 142 ASP A O 1
ATOM 1057 N N . VAL A 1 143 ? 34.977 5.219 -49.908 1.00 98.31 143 VAL A N 1
ATOM 1058 C CA . VAL A 1 143 ? 33.853 6.094 -49.544 1.00 98.31 143 VAL A CA 1
ATOM 1059 C C . VAL A 1 143 ? 32.519 5.354 -49.641 1.00 98.31 143 VAL A C 1
ATOM 1061 O O . VAL A 1 143 ? 31.707 5.470 -48.724 1.00 98.31 143 VAL A O 1
ATOM 1064 N N . GLU A 1 144 ? 32.295 4.572 -50.697 1.00 98.31 144 GLU A N 1
ATOM 1065 C CA . GLU A 1 144 ? 31.072 3.775 -50.861 1.00 98.31 144 GLU A CA 1
ATOM 1066 C C . GLU A 1 144 ? 30.928 2.717 -49.753 1.00 98.31 144 GLU A C 1
ATOM 1068 O O . GLU A 1 144 ? 29.871 2.605 -49.124 1.00 98.31 144 GLU A O 1
ATOM 1073 N N . ASN A 1 145 ? 32.016 2.016 -49.419 1.00 98.06 145 ASN A N 1
ATOM 1074 C CA . ASN A 1 145 ? 32.035 1.050 -48.318 1.00 98.06 145 ASN A CA 1
ATOM 1075 C C . ASN A 1 145 ? 31.703 1.719 -46.972 1.00 98.06 145 ASN A C 1
ATOM 1077 O O . ASN A 1 145 ? 30.886 1.215 -46.196 1.00 98.06 145 ASN A O 1
ATOM 1081 N N . ARG A 1 146 ? 32.293 2.890 -46.697 1.00 98.12 146 ARG A N 1
ATOM 1082 C CA . ARG A 1 146 ? 32.033 3.664 -45.472 1.00 98.12 146 ARG A CA 1
ATOM 1083 C C . ARG A 1 146 ? 30.606 4.201 -45.417 1.00 98.12 146 ARG A C 1
ATOM 1085 O O . ARG A 1 146 ? 30.011 4.196 -44.343 1.00 98.12 146 ARG A O 1
ATOM 1092 N N . GLN A 1 147 ? 30.038 4.628 -46.543 1.00 98.06 147 GLN A N 1
ATOM 1093 C CA . GLN A 1 147 ? 28.628 5.024 -46.625 1.00 98.06 147 GLN A CA 1
ATOM 1094 C C . GLN A 1 147 ? 27.694 3.855 -46.287 1.00 98.06 147 GLN A C 1
ATOM 1096 O O . GLN A 1 147 ? 26.716 4.053 -45.563 1.00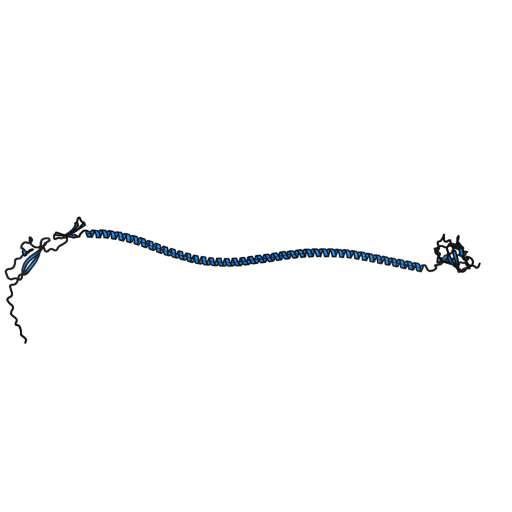 98.06 147 GLN A O 1
ATOM 1101 N N . GLY A 1 148 ? 28.026 2.637 -46.729 1.00 97.81 148 GLY A N 1
ATOM 1102 C CA . GLY A 1 148 ? 27.309 1.420 -46.343 1.00 97.81 148 GLY A CA 1
ATOM 1103 C C . GLY A 1 148 ? 27.328 1.171 -44.830 1.00 97.81 148 GLY A C 1
ATOM 1104 O O . GLY A 1 148 ? 26.275 0.951 -44.229 1.00 97.81 148 GLY A O 1
ATOM 1105 N N . LEU A 1 149 ? 28.500 1.284 -44.194 1.00 98.19 149 LEU A N 1
ATOM 1106 C CA . LEU A 1 149 ? 28.635 1.155 -42.734 1.00 98.19 149 LEU A CA 1
ATOM 1107 C C . L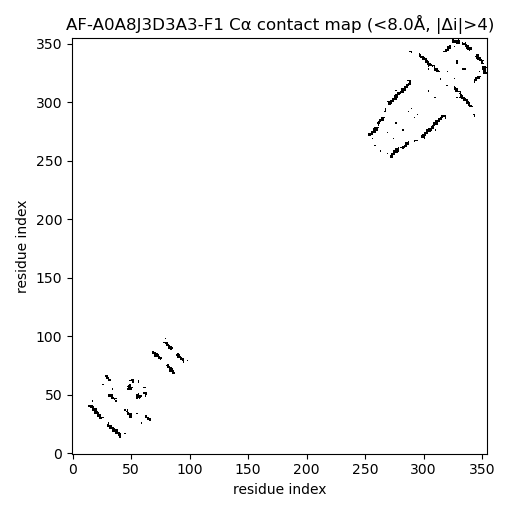EU A 1 149 ? 27.859 2.245 -41.980 1.00 98.19 149 LEU A C 1
ATOM 1109 O O . LEU A 1 149 ?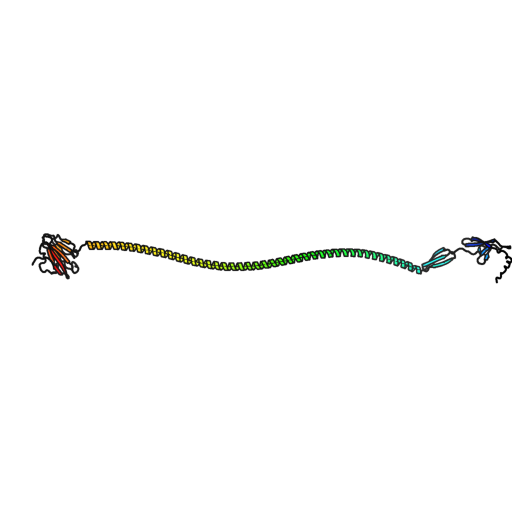 27.119 1.938 -41.050 1.00 98.19 149 LEU A O 1
ATOM 1113 N N . ILE A 1 150 ? 27.949 3.503 -42.421 1.00 98.25 150 ILE A N 1
ATOM 1114 C CA . ILE A 1 150 ? 27.203 4.619 -41.817 1.00 98.25 150 ILE A CA 1
ATOM 1115 C C . ILE A 1 150 ? 25.690 4.386 -41.919 1.00 98.25 150 ILE A C 1
ATOM 1117 O O . ILE A 1 150 ? 24.954 4.704 -40.984 1.00 98.25 150 ILE A O 1
ATOM 1121 N N . SER A 1 151 ? 25.206 3.823 -43.030 1.00 98.12 151 SER A N 1
ATOM 1122 C CA . SER A 1 151 ? 23.789 3.486 -43.192 1.00 98.12 151 SER A CA 1
ATOM 1123 C C . SER A 1 151 ? 23.338 2.418 -42.188 1.00 98.12 151 SER A C 1
ATOM 1125 O O . SER A 1 151 ? 22.290 2.580 -41.557 1.00 98.12 151 SER A O 1
ATOM 1127 N N . LEU A 1 152 ? 24.156 1.380 -41.975 1.00 98.06 152 LEU A N 1
ATOM 1128 C CA . LEU A 1 152 ? 23.914 0.344 -40.966 1.00 98.06 152 LEU A CA 1
ATOM 1129 C C . LEU A 1 152 ? 23.891 0.923 -39.545 1.00 98.06 152 LEU A C 1
ATOM 1131 O O . LEU A 1 152 ? 22.942 0.670 -38.800 1.00 98.06 152 LEU A O 1
ATOM 1135 N N . ASP A 1 153 ? 24.875 1.749 -39.192 1.00 98.31 153 ASP A N 1
ATOM 1136 C CA . ASP A 1 153 ? 24.943 2.394 -37.877 1.00 98.31 153 ASP A CA 1
ATOM 1137 C C . ASP A 1 153 ? 23.752 3.332 -37.651 1.00 98.31 153 ASP A C 1
ATOM 1139 O O . ASP A 1 153 ? 23.148 3.335 -36.578 1.00 98.31 153 ASP A O 1
ATOM 1143 N N . THR A 1 154 ? 23.348 4.085 -38.679 1.00 98.38 154 THR A N 1
ATOM 1144 C CA . THR A 1 154 ? 22.173 4.970 -38.618 1.00 98.38 154 THR A CA 1
ATOM 1145 C C . THR A 1 154 ? 20.897 4.175 -38.339 1.00 98.38 154 THR A C 1
ATOM 1147 O O . THR A 1 154 ? 20.057 4.597 -37.534 1.00 98.38 154 THR A O 1
ATOM 1150 N N . LEU A 1 155 ? 20.754 3.002 -38.961 1.00 98.25 155 LEU A N 1
ATOM 1151 C CA . LEU A 1 155 ? 19.625 2.111 -38.714 1.00 98.25 155 LEU A CA 1
ATOM 1152 C C . LEU A 1 155 ? 19.654 1.550 -37.285 1.00 98.25 155 LEU A C 1
ATOM 1154 O O . LEU A 1 155 ? 18.632 1.595 -36.596 1.00 98.25 155 LEU A O 1
ATOM 1158 N N . ALA A 1 156 ? 20.813 1.083 -36.819 1.00 98.19 156 ALA A N 1
ATOM 1159 C CA . ALA A 1 156 ? 20.982 0.568 -35.461 1.00 98.19 156 ALA A CA 1
ATOM 1160 C C . ALA A 1 156 ? 20.672 1.641 -34.403 1.00 98.19 156 ALA A C 1
ATOM 1162 O O . ALA A 1 156 ? 19.936 1.386 -33.448 1.00 98.19 156 ALA A O 1
ATOM 1163 N N . VAL A 1 157 ? 21.155 2.872 -34.599 1.00 98.31 157 VAL A N 1
ATOM 1164 C CA . VAL A 1 157 ? 20.845 4.015 -33.726 1.00 98.31 157 VAL A CA 1
ATOM 1165 C C . VAL A 1 157 ? 19.351 4.330 -33.733 1.00 98.31 157 VAL 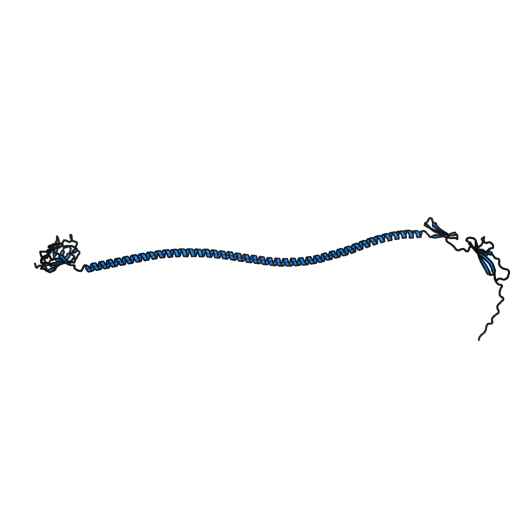A C 1
ATOM 1167 O O . VAL A 1 157 ? 18.774 4.543 -32.668 1.00 98.31 157 VAL A O 1
ATOM 1170 N N . SER A 1 158 ? 18.695 4.296 -34.894 1.00 98.12 158 SER A N 1
ATOM 1171 C CA . SER A 1 158 ? 17.246 4.525 -34.991 1.00 98.12 158 SER A CA 1
ATOM 1172 C C . SER A 1 158 ? 16.442 3.470 -34.219 1.00 98.12 158 SER A C 1
ATOM 1174 O O . SER A 1 158 ? 15.494 3.805 -33.506 1.00 98.12 158 SER A O 1
ATOM 1176 N N . GLN A 1 159 ? 16.849 2.199 -34.296 1.00 98.38 159 GLN A N 1
ATOM 1177 C CA . GLN A 1 159 ? 16.239 1.114 -33.521 1.00 98.38 159 GLN A CA 1
ATOM 1178 C C . GLN A 1 159 ? 16.460 1.299 -32.015 1.00 98.38 159 GLN A C 1
ATOM 1180 O O . GLN A 1 159 ? 15.512 1.195 -31.234 1.00 98.38 159 GLN A O 1
ATOM 1185 N N . MET A 1 160 ? 17.684 1.642 -31.601 1.00 98.25 160 MET A N 1
ATOM 1186 C CA . MET A 1 160 ? 17.988 1.929 -30.196 1.00 98.25 160 MET A CA 1
ATOM 1187 C C . MET A 1 160 ? 17.163 3.102 -29.662 1.00 98.25 160 MET A C 1
ATOM 1189 O O . MET A 1 160 ? 16.628 3.011 -28.559 1.00 98.25 160 MET A O 1
ATOM 1193 N N . LEU A 1 161 ? 17.004 4.178 -30.438 1.00 98.25 161 LEU A N 1
ATOM 1194 C CA . LEU A 1 161 ? 16.166 5.317 -30.056 1.00 98.25 161 LEU A CA 1
ATOM 1195 C C . LEU A 1 161 ? 14.702 4.907 -29.860 1.00 98.25 161 LEU A C 1
ATOM 1197 O O . LEU A 1 161 ? 14.089 5.313 -28.875 1.00 98.25 161 LEU A O 1
ATOM 1201 N N . SER A 1 162 ? 14.161 4.049 -30.729 1.00 98.38 162 SER A N 1
ATOM 1202 C CA . SER A 1 162 ? 12.803 3.509 -30.571 1.00 98.38 162 SER A CA 1
ATOM 1203 C C . SER A 1 162 ? 12.650 2.663 -29.296 1.00 98.38 162 SER A C 1
ATOM 1205 O O . SER A 1 162 ? 11.671 2.814 -28.557 1.00 98.38 162 SER A O 1
ATOM 1207 N N . MET A 1 163 ? 13.642 1.825 -28.977 1.00 98.38 163 MET A N 1
ATOM 1208 C CA . MET A 1 163 ? 13.658 1.054 -27.727 1.00 98.38 163 MET A CA 1
ATOM 1209 C C . MET A 1 163 ? 13.750 1.957 -26.490 1.00 98.38 163 MET A C 1
ATOM 1211 O O . MET A 1 163 ? 13.063 1.716 -25.496 1.00 98.38 163 MET A O 1
ATOM 1215 N N . VAL A 1 164 ? 14.590 2.996 -26.540 1.00 98.44 164 VAL A N 1
ATOM 1216 C CA . VAL A 1 164 ? 14.732 3.976 -25.454 1.00 98.44 164 VAL A CA 1
ATOM 1217 C C . VAL A 1 164 ? 13.426 4.731 -25.236 1.00 98.44 164 VAL A C 1
ATOM 1219 O O . VAL A 1 164 ? 13.022 4.894 -24.087 1.00 98.44 164 VAL A O 1
ATOM 1222 N N . GLU A 1 165 ? 12.743 5.143 -26.302 1.00 98.38 165 GLU A N 1
ATOM 1223 C CA . GLU A 1 165 ? 11.450 5.819 -26.187 1.00 98.38 165 GLU A CA 1
ATOM 1224 C C . GLU A 1 165 ? 10.397 4.896 -25.566 1.00 98.38 165 GLU A C 1
ATOM 1226 O O . GLU A 1 165 ? 9.716 5.285 -24.622 1.00 98.38 165 GLU A O 1
ATOM 1231 N N . THR A 1 166 ? 10.354 3.629 -25.984 1.00 98.44 166 THR A N 1
ATOM 1232 C CA . THR A 1 166 ? 9.464 2.623 -25.380 1.00 98.44 166 THR A CA 1
ATOM 1233 C C . THR A 1 166 ? 9.717 2.480 -23.875 1.00 98.44 166 THR A C 1
ATOM 1235 O O . THR A 1 166 ? 8.783 2.547 -23.076 1.00 98.44 166 THR A O 1
ATOM 1238 N N . LYS A 1 167 ? 10.986 2.362 -23.461 1.00 98.31 167 LYS A N 1
ATOM 1239 C CA . LYS A 1 167 ? 11.345 2.292 -22.035 1.00 98.31 167 LYS A CA 1
ATOM 1240 C C . LYS A 1 167 ? 11.022 3.574 -21.272 1.00 98.31 167 LYS A C 1
ATOM 1242 O O . LYS A 1 167 ? 10.652 3.500 -20.105 1.00 98.31 167 LYS A O 1
ATOM 1247 N N . ARG A 1 168 ? 11.159 4.750 -21.891 1.00 98.44 168 ARG A N 1
ATOM 1248 C CA . ARG A 1 168 ? 10.768 6.022 -21.261 1.00 98.44 168 ARG A CA 1
ATOM 1249 C C . ARG A 1 168 ? 9.273 6.060 -20.966 1.00 98.44 168 ARG A C 1
ATOM 1251 O O . ARG A 1 168 ? 8.903 6.479 -19.873 1.00 98.44 168 ARG A O 1
ATOM 1258 N N . GLN A 1 169 ? 8.442 5.580 -21.890 1.00 98.31 169 GLN A N 1
ATOM 1259 C CA . GLN A 1 169 ? 6.996 5.475 -21.677 1.00 98.31 169 GLN A CA 1
ATOM 1260 C C . GLN A 1 169 ? 6.659 4.491 -20.545 1.00 98.31 169 GLN A C 1
ATOM 1262 O O . GLN A 1 169 ? 5.852 4.809 -19.674 1.00 98.31 169 GLN A O 1
ATOM 1267 N N . GLU A 1 170 ? 7.334 3.339 -20.489 1.00 98.31 170 GLU A N 1
ATOM 1268 C CA . GLU A 1 170 ? 7.176 2.376 -19.388 1.00 98.31 170 GLU A CA 1
ATOM 1269 C C . GLU A 1 170 ? 7.559 2.990 -18.029 1.00 98.31 170 GLU A C 1
ATOM 1271 O O . GLU A 1 170 ? 6.813 2.883 -17.056 1.00 98.31 170 GLU A O 1
ATOM 1276 N N . VAL A 1 171 ? 8.693 3.696 -17.957 1.00 98.56 171 VAL A N 1
ATOM 1277 C CA . VAL A 1 171 ? 9.130 4.392 -16.735 1.00 98.56 171 VAL A CA 1
ATOM 1278 C C . VAL A 1 171 ? 8.140 5.486 -16.325 1.00 98.56 171 VAL A C 1
ATOM 1280 O O . VAL A 1 171 ? 7.865 5.638 -15.132 1.00 98.56 171 VAL A O 1
ATOM 1283 N N . ALA A 1 172 ? 7.574 6.228 -17.280 1.00 98.25 172 ALA A N 1
ATOM 1284 C CA . ALA A 1 172 ? 6.543 7.224 -17.002 1.00 98.25 172 ALA A CA 1
ATOM 1285 C C . ALA A 1 172 ? 5.287 6.574 -16.394 1.00 98.25 172 ALA A C 1
ATOM 1287 O O . ALA A 1 172 ? 4.813 7.022 -15.349 1.00 98.25 172 ALA A O 1
ATOM 1288 N N . GLN A 1 173 ? 4.809 5.466 -16.969 1.00 98.12 173 GLN A N 1
ATOM 1289 C CA . GLN A 1 173 ? 3.662 4.719 -16.441 1.00 98.12 173 GLN A CA 1
ATOM 1290 C C . GLN A 1 173 ? 3.933 4.139 -15.045 1.00 98.12 173 GLN A C 1
ATOM 1292 O O . GLN A 1 173 ? 3.081 4.219 -14.154 1.00 98.12 173 GLN A O 1
ATOM 1297 N N . ASN A 1 174 ? 5.128 3.589 -14.824 1.00 98.25 174 ASN A N 1
ATOM 1298 C CA . ASN A 1 174 ? 5.531 3.081 -13.514 1.00 98.25 174 ASN A CA 1
ATOM 1299 C C . ASN A 1 174 ? 5.589 4.206 -12.475 1.00 98.25 174 ASN A C 1
ATOM 1301 O O . ASN A 1 174 ? 5.176 4.005 -11.337 1.00 98.25 174 ASN A O 1
ATOM 1305 N N . THR A 1 175 ? 6.037 5.403 -12.865 1.00 98.38 175 THR A N 1
ATOM 1306 C CA . THR A 1 175 ? 6.061 6.579 -11.982 1.00 98.38 175 THR A CA 1
ATOM 1307 C C . THR A 1 175 ? 4.651 6.968 -11.533 1.00 98.38 175 THR A C 1
ATOM 1309 O O . THR A 1 175 ? 4.441 7.189 -10.342 1.00 98.38 175 THR A O 1
ATOM 1312 N N . VAL A 1 176 ? 3.677 6.990 -12.450 1.00 98.50 176 VAL A N 1
ATOM 1313 C CA . VAL A 1 176 ? 2.264 7.255 -12.116 1.00 98.50 176 VAL A CA 1
ATOM 1314 C C . VAL A 1 176 ? 1.723 6.179 -11.176 1.00 98.50 176 VAL A C 1
ATOM 1316 O O . VAL A 1 176 ? 1.220 6.498 -10.107 1.00 98.50 176 VAL A O 1
ATOM 1319 N N . THR A 1 177 ? 1.935 4.905 -11.509 1.00 98.25 177 THR A N 1
ATOM 1320 C CA . THR A 1 177 ? 1.450 3.768 -10.704 1.00 98.25 177 THR A CA 1
ATOM 1321 C C . THR A 1 177 ? 1.999 3.800 -9.273 1.00 98.25 177 THR A C 1
ATOM 1323 O O . THR A 1 177 ? 1.280 3.541 -8.311 1.00 98.25 177 THR A O 1
ATOM 1326 N N . VAL A 1 178 ? 3.282 4.141 -9.113 1.00 98.56 178 VAL A N 1
ATOM 1327 C CA . VAL A 1 178 ? 3.914 4.293 -7.794 1.00 98.56 178 VAL A CA 1
ATOM 1328 C C . VAL A 1 178 ? 3.361 5.508 -7.043 1.00 98.56 178 VAL A C 1
ATOM 1330 O O . VAL A 1 178 ? 3.207 5.440 -5.824 1.00 98.56 178 VAL A O 1
ATOM 1333 N N . SER A 1 179 ? 3.048 6.602 -7.743 1.00 98.38 179 SER A N 1
ATOM 1334 C CA . SER A 1 179 ? 2.408 7.780 -7.147 1.00 98.38 179 SER A CA 1
ATOM 1335 C C . SER A 1 179 ? 1.009 7.456 -6.618 1.00 98.38 179 SER A C 1
ATOM 1337 O O . SER A 1 179 ? 0.702 7.810 -5.481 1.00 98.38 179 SER A O 1
ATOM 1339 N N . ASP A 1 180 ? 0.198 6.733 -7.391 1.00 98.62 180 ASP A N 1
ATOM 1340 C CA . ASP A 1 180 ? -1.151 6.318 -6.986 1.00 98.62 180 ASP A CA 1
ATOM 1341 C C . ASP A 1 180 ? -1.095 5.368 -5.782 1.00 98.62 180 ASP A C 1
ATOM 1343 O O . ASP A 1 180 ? -1.759 5.590 -4.772 1.00 98.62 180 ASP A O 1
ATOM 1347 N N . ALA A 1 181 ? -0.207 4.367 -5.821 1.00 98.31 181 ALA A N 1
ATOM 1348 C CA . ALA A 1 181 ? -0.004 3.453 -4.697 1.00 98.31 181 ALA A CA 1
ATOM 1349 C C . ALA A 1 181 ? 0.464 4.178 -3.423 1.00 98.31 181 ALA A C 1
ATOM 1351 O O . ALA A 1 181 ? 0.134 3.768 -2.307 1.00 98.31 181 ALA A O 1
ATOM 1352 N N . ARG A 1 182 ? 1.244 5.255 -3.568 1.00 98.62 182 ARG A N 1
ATOM 1353 C CA . ARG A 1 182 ? 1.647 6.095 -2.439 1.00 98.62 182 ARG A CA 1
ATOM 1354 C C . ARG A 1 182 ? 0.461 6.862 -1.859 1.00 98.62 182 ARG A C 1
ATOM 1356 O O . AR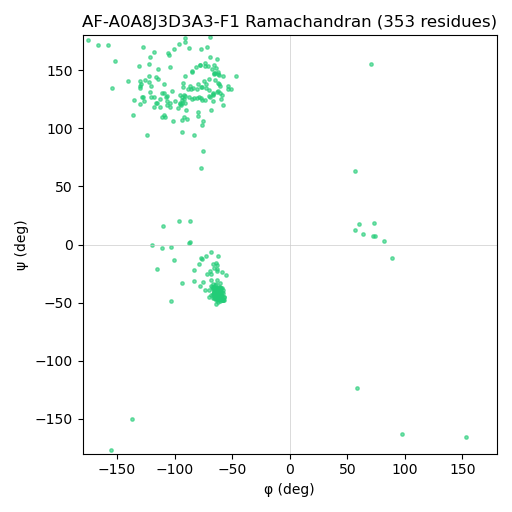G A 1 182 ? 0.333 6.881 -0.638 1.00 98.62 182 ARG A O 1
ATOM 1363 N N . GLN A 1 183 ? -0.400 7.428 -2.701 1.00 98.38 183 GLN A N 1
ATOM 1364 C CA . GLN A 1 183 ? -1.616 8.103 -2.247 1.00 98.38 183 GLN A CA 1
ATOM 1365 C C . GLN A 1 183 ? -2.542 7.133 -1.498 1.00 98.38 183 GLN A C 1
ATOM 1367 O O . GLN A 1 183 ? -2.963 7.429 -0.382 1.00 98.38 183 GLN A O 1
ATOM 1372 N N . ASP A 1 184 ? -2.751 5.928 -2.035 1.00 98.56 184 ASP A N 1
ATOM 1373 C CA . ASP A 1 184 ? -3.535 4.877 -1.372 1.00 98.56 184 ASP A CA 1
ATOM 1374 C C . ASP A 1 184 ? -2.967 4.512 0.010 1.00 98.56 184 ASP A C 1
ATOM 1376 O O . ASP A 1 184 ? -3.709 4.252 0.962 1.00 98.56 184 ASP A O 1
ATOM 1380 N N . MET A 1 185 ? -1.636 4.464 0.148 1.00 98.50 185 MET A N 1
ATOM 1381 C CA . MET A 1 185 ? -0.999 4.221 1.445 1.00 98.50 185 MET A CA 1
ATOM 1382 C C . MET A 1 185 ? -1.240 5.365 2.431 1.00 98.50 185 MET A C 1
ATOM 1384 O O . MET A 1 185 ? -1.485 5.088 3.606 1.00 98.50 185 MET A O 1
ATOM 1388 N N . GLU A 1 186 ? -1.180 6.617 1.982 1.00 98.62 186 GLU A N 1
ATOM 1389 C CA . GLU A 1 186 ? -1.459 7.792 2.818 1.00 98.62 186 GLU A CA 1
ATOM 1390 C C . GLU A 1 186 ? -2.924 7.786 3.297 1.00 98.62 186 GLU A C 1
ATOM 1392 O O . GLU A 1 186 ? -3.190 7.948 4.494 1.00 98.62 186 GLU A O 1
ATOM 1397 N N . ASP A 1 187 ? -3.865 7.452 2.413 1.00 98.44 187 ASP A N 1
ATOM 1398 C CA . ASP A 1 187 ? -5.286 7.319 2.751 1.00 98.44 187 ASP A CA 1
ATOM 1399 C C . ASP A 1 187 ? -5.522 6.182 3.763 1.00 98.44 187 ASP A C 1
ATOM 1401 O O . ASP A 1 187 ? -6.226 6.348 4.768 1.00 98.44 187 ASP A O 1
ATOM 1405 N N . ARG A 1 188 ? -4.870 5.026 3.569 1.00 98.44 188 ARG A N 1
ATOM 1406 C CA . ARG A 1 188 ? -4.935 3.900 4.519 1.00 98.44 188 ARG A CA 1
ATOM 1407 C C . ARG A 1 188 ? -4.317 4.240 5.873 1.00 98.44 188 ARG A C 1
ATOM 1409 O O . ARG A 1 188 ? -4.849 3.807 6.894 1.00 98.44 188 ARG A O 1
ATOM 1416 N N . GLN A 1 189 ? -3.224 5.000 5.914 1.00 97.94 189 GLN A N 1
ATOM 1417 C CA . GLN A 1 189 ? -2.621 5.459 7.172 1.00 97.94 189 GLN A CA 1
ATOM 1418 C C . GLN A 1 189 ? -3.555 6.401 7.941 1.00 97.94 189 GLN A C 1
ATOM 1420 O O . GLN A 1 189 ? -3.640 6.310 9.171 1.00 97.94 189 GLN A O 1
ATOM 1425 N N . SER A 1 190 ? -4.297 7.255 7.231 1.00 98.25 190 SER A N 1
ATOM 1426 C CA . SER A 1 190 ? -5.336 8.099 7.830 1.00 98.25 190 SER A CA 1
ATOM 1427 C C . SER A 1 190 ? -6.444 7.256 8.473 1.00 98.25 190 SER A C 1
ATOM 1429 O O . SER A 1 190 ? -6.777 7.472 9.640 1.00 98.25 190 SER A O 1
ATOM 1431 N N . LEU A 1 191 ? -6.946 6.231 7.770 1.00 98.38 191 LEU A N 1
ATOM 1432 C CA . LEU A 1 191 ? -7.950 5.304 8.312 1.00 98.38 191 LEU A CA 1
ATOM 1433 C C . LEU A 1 191 ? -7.440 4.542 9.542 1.00 98.38 191 LEU A C 1
ATOM 1435 O O . LEU A 1 191 ? -8.111 4.522 10.569 1.00 98.38 191 LEU A O 1
ATOM 1439 N N . VAL A 1 192 ? -6.224 3.987 9.487 1.00 98.56 192 VAL A N 1
ATOM 1440 C CA . VAL A 1 192 ? -5.619 3.281 10.634 1.00 98.56 192 VAL A CA 1
ATOM 1441 C C . VAL A 1 192 ? -5.473 4.205 11.847 1.00 98.56 192 VAL A C 1
ATOM 1443 O O . VAL A 1 192 ? -5.685 3.780 12.984 1.00 98.56 192 VAL A O 1
ATOM 1446 N N . SER A 1 193 ? -5.144 5.479 11.628 1.00 98.19 193 SER A N 1
ATOM 1447 C CA . SER A 1 193 ? -5.057 6.469 12.707 1.00 98.19 193 SER A CA 1
ATOM 1448 C C . SER A 1 193 ? -6.427 6.739 13.340 1.00 98.19 193 SER A C 1
ATOM 1450 O O . SER A 1 193 ? -6.534 6.795 14.566 1.00 98.19 193 SER A O 1
ATOM 1452 N N . GLN A 1 194 ? -7.484 6.842 12.527 1.00 98.19 194 GLN A N 1
ATOM 1453 C CA . GLN A 1 194 ? -8.862 6.987 13.011 1.00 98.19 194 GLN A CA 1
ATOM 1454 C C . GLN A 1 194 ? -9.311 5.756 13.809 1.00 98.19 194 GLN A C 1
ATOM 1456 O O . GLN A 1 194 ? -9.808 5.905 14.927 1.00 98.19 194 GLN A O 1
ATOM 1461 N N . ASP A 1 195 ? -9.060 4.552 13.293 1.00 98.50 195 ASP A N 1
ATOM 1462 C CA . ASP A 1 195 ? -9.381 3.297 13.979 1.00 98.50 195 ASP A CA 1
ATOM 1463 C C . ASP A 1 195 ? -8.627 3.172 15.307 1.00 98.50 195 ASP A C 1
ATOM 1465 O O . ASP A 1 195 ? -9.201 2.768 16.318 1.00 98.50 195 ASP A O 1
ATOM 1469 N N . THR A 1 196 ? -7.357 3.584 15.349 1.00 98.56 196 THR A N 1
ATOM 1470 C CA . THR A 1 196 ? -6.552 3.591 16.582 1.00 98.56 196 THR A CA 1
ATOM 1471 C C . THR A 1 196 ? -7.178 4.487 17.656 1.00 98.56 196 THR A C 1
ATOM 1473 O O . THR A 1 196 ? -7.253 4.105 18.830 1.00 98.56 196 THR A O 1
ATOM 1476 N N . ILE A 1 197 ? -7.679 5.663 17.265 1.00 98.25 197 ILE A N 1
ATOM 1477 C CA . ILE A 1 197 ? -8.391 6.576 18.171 1.00 98.25 197 ILE A CA 1
ATOM 1478 C C . ILE A 1 197 ? -9.712 5.951 18.634 1.00 98.25 197 ILE A C 1
ATOM 1480 O O . ILE A 1 197 ? -9.993 5.951 19.834 1.00 98.25 197 ILE A O 1
ATOM 1484 N N . ALA A 1 198 ? -10.497 5.377 17.718 1.00 98.31 198 ALA A N 1
ATOM 1485 C CA . ALA A 1 198 ? -11.769 4.734 18.043 1.00 98.31 198 ALA A CA 1
ATOM 1486 C C . ALA A 1 198 ? -11.584 3.563 19.025 1.00 98.31 198 ALA A C 1
ATOM 1488 O O . ALA A 1 198 ? -12.306 3.456 20.018 1.00 98.31 198 ALA A O 1
ATOM 1489 N N . VAL A 1 199 ? -10.570 2.721 18.807 1.00 98.56 199 VAL A N 1
ATOM 1490 C CA . VAL A 1 199 ? -10.208 1.625 19.719 1.00 98.56 199 VAL A CA 1
ATOM 1491 C C . VAL A 1 199 ? -9.787 2.156 21.088 1.00 98.56 199 VAL A C 1
ATOM 1493 O O . VAL A 1 199 ? -10.226 1.619 22.105 1.00 98.56 199 VAL A O 1
ATOM 1496 N N . SER A 1 200 ? -9.008 3.238 21.140 1.00 98.38 200 SER A N 1
ATOM 1497 C CA . SER A 1 200 ? -8.600 3.861 22.407 1.00 98.38 200 SER A CA 1
ATOM 1498 C C . SER A 1 200 ? -9.800 4.401 23.198 1.00 98.38 200 SER A C 1
ATOM 1500 O O . SER A 1 200 ? -9.884 4.212 24.413 1.00 98.38 200 SER A O 1
ATOM 1502 N N . GLN A 1 201 ? -10.773 5.012 22.515 1.00 98.50 201 GLN A N 1
ATOM 1503 C CA . GLN A 1 201 ? -12.023 5.469 23.132 1.00 98.50 201 GLN A CA 1
ATOM 1504 C C . GLN A 1 201 ? -12.855 4.296 23.664 1.00 98.50 201 GLN A C 1
ATOM 1506 O O . GLN A 1 201 ? -13.326 4.338 24.802 1.00 98.50 201 GLN A O 1
ATOM 1511 N N . MET A 1 202 ? -12.995 3.221 22.879 1.00 98.31 202 MET A N 1
ATOM 1512 C CA . MET A 1 202 ? -13.688 2.008 23.324 1.00 98.31 202 MET A CA 1
ATOM 1513 C C . MET A 1 202 ? -13.014 1.379 24.548 1.00 98.31 202 MET A C 1
ATOM 1515 O O . MET A 1 202 ? -13.711 0.957 25.472 1.00 98.31 202 MET A O 1
ATOM 1519 N N . LEU A 1 203 ? -11.679 1.349 24.590 1.00 98.44 203 LEU A N 1
ATOM 1520 C CA . LEU A 1 203 ? -10.930 0.819 25.728 1.00 98.44 203 LEU A CA 1
ATOM 1521 C C . LEU A 1 203 ? -11.226 1.611 27.011 1.00 98.44 203 LEU A C 1
ATOM 1523 O O . LEU A 1 203 ? -11.562 1.010 28.030 1.00 98.44 203 LEU A O 1
ATOM 1527 N N . SER A 1 204 ? -11.226 2.944 26.937 1.00 98.50 204 SER A N 1
ATOM 1528 C CA . SER A 1 204 ? -11.580 3.812 28.071 1.00 98.50 204 SER A CA 1
ATOM 1529 C C . SER A 1 204 ? -13.017 3.581 28.572 1.00 98.50 204 SER A C 1
ATOM 1531 O O . SER A 1 204 ? -13.273 3.534 29.781 1.00 98.50 204 SER A O 1
ATOM 1533 N N . MET A 1 205 ? -13.972 3.354 27.660 1.00 98.31 205 MET A N 1
ATOM 1534 C CA . MET A 1 205 ? -15.348 2.997 28.034 1.00 98.31 205 MET A CA 1
ATOM 1535 C C . MET A 1 205 ? -15.426 1.641 28.747 1.00 98.31 205 MET A C 1
ATOM 1537 O O . MET A 1 205 ? -16.210 1.479 29.688 1.00 98.31 205 MET A O 1
ATOM 1541 N N . VAL A 1 206 ? -14.643 0.656 28.297 1.00 98.50 206 VAL A N 1
ATOM 1542 C CA . VAL A 1 206 ? -14.580 -0.674 28.920 1.00 98.50 206 VAL A CA 1
ATOM 1543 C C . VAL A 1 206 ? -13.964 -0.593 30.315 1.00 98.50 206 VAL A C 1
ATOM 1545 O O . VAL A 1 206 ? -14.516 -1.193 31.236 1.00 98.50 206 VAL A O 1
ATOM 1548 N N . GLU A 1 207 ? -12.888 0.173 30.497 1.00 98.50 207 GLU A N 1
ATOM 1549 C CA . GLU A 1 207 ? -12.280 0.418 31.814 1.00 98.50 207 GLU A CA 1
ATOM 1550 C C . GLU A 1 207 ? -13.280 1.066 32.775 1.00 98.50 207 GLU A C 1
ATOM 1552 O O . GLU A 1 207 ? -13.528 0.535 33.856 1.00 98.50 207 GLU A O 1
ATOM 1557 N N . THR A 1 208 ? -13.982 2.111 32.328 1.00 98.44 208 THR A N 1
ATOM 1558 C CA . THR A 1 208 ? -15.029 2.770 33.129 1.00 98.44 208 THR A CA 1
ATOM 1559 C C . THR A 1 208 ? -16.125 1.786 33.556 1.00 98.44 208 THR A C 1
ATOM 1561 O O . THR A 1 208 ? -16.539 1.750 34.716 1.00 98.44 208 THR A O 1
ATOM 1564 N N . LYS A 1 209 ? -16.605 0.941 32.632 1.00 98.25 209 LYS A N 1
ATOM 1565 C CA . LYS A 1 209 ? -17.610 -0.084 32.958 1.00 98.25 209 LYS A CA 1
ATOM 1566 C C . LYS A 1 209 ? -17.063 -1.148 33.904 1.00 98.25 209 LYS A C 1
ATOM 1568 O O . LYS A 1 209 ? -17.809 -1.624 34.759 1.00 98.25 209 LYS A O 1
ATOM 1573 N N . ARG A 1 210 ? -15.794 -1.532 33.764 1.00 98.50 210 ARG A N 1
ATOM 1574 C CA . ARG A 1 210 ? -15.136 -2.493 34.656 1.00 98.50 210 ARG A CA 1
ATOM 1575 C C . ARG A 1 210 ? -15.080 -1.956 36.085 1.00 98.50 210 ARG A C 1
ATOM 1577 O O . ARG A 1 210 ? -15.433 -2.691 37.007 1.00 98.50 210 ARG A O 1
ATOM 1584 N N . ASP A 1 211 ? -14.741 -0.683 36.253 1.00 98.44 211 ASP A N 1
ATOM 1585 C CA . ASP A 1 211 ? -14.736 -0.019 37.558 1.00 98.44 211 ASP A CA 1
ATOM 1586 C C . ASP A 1 211 ? -16.145 0.071 38.149 1.00 98.44 211 ASP A C 1
ATOM 1588 O O . ASP A 1 211 ? -16.346 -0.234 39.327 1.00 98.44 211 ASP A O 1
ATOM 1592 N N . GLN A 1 212 ? -17.152 0.382 37.326 1.00 98.06 212 GLN A N 1
ATOM 1593 C CA . GLN A 1 212 ? -18.548 0.378 37.770 1.00 98.06 212 GLN A CA 1
ATOM 1594 C C . GLN A 1 212 ? -19.001 -1.013 38.237 1.00 98.06 212 GLN A C 1
ATOM 1596 O O . GLN A 1 212 ? -19.691 -1.135 39.249 1.00 98.06 212 GLN A O 1
ATOM 1601 N N . VAL A 1 213 ? -18.614 -2.079 37.530 1.00 98.50 213 VAL A N 1
ATOM 1602 C CA . VAL A 1 213 ? -18.917 -3.462 37.937 1.00 98.50 213 VAL A CA 1
ATOM 1603 C C . VAL A 1 213 ? -18.212 -3.816 39.248 1.00 98.50 213 VAL A C 1
ATOM 1605 O O . VAL A 1 213 ? -18.825 -4.448 40.114 1.00 98.50 213 VAL A O 1
ATOM 1608 N N . ALA A 1 214 ? -16.962 -3.385 39.434 1.00 98.31 214 ALA A N 1
ATOM 1609 C CA . ALA A 1 214 ? -16.235 -3.581 40.686 1.00 98.31 214 ALA A CA 1
ATOM 1610 C C . ALA A 1 214 ? -16.934 -2.871 41.859 1.00 98.31 214 ALA A C 1
ATOM 1612 O O . ALA A 1 214 ? -17.184 -3.496 42.891 1.00 98.31 214 ALA A O 1
ATOM 1613 N N . GLN A 1 215 ? -17.346 -1.612 41.676 1.00 98.06 215 GLN A N 1
ATOM 1614 C CA . GLN A 1 215 ? -18.119 -0.867 42.676 1.00 98.06 215 GLN A CA 1
ATOM 1615 C C . GLN A 1 215 ? -19.453 -1.552 42.990 1.00 98.06 215 GLN A C 1
ATOM 1617 O O . GLN A 1 215 ? -19.752 -1.802 44.157 1.00 98.06 215 GLN A O 1
ATOM 1622 N N . ASN A 1 216 ? -20.216 -1.942 41.965 1.00 98.00 216 ASN A N 1
ATOM 1623 C CA . ASN A 1 216 ? -21.487 -2.645 42.145 1.00 98.00 216 ASN A CA 1
ATOM 1624 C C . ASN A 1 216 ? -21.306 -3.956 42.924 1.00 98.00 216 ASN A C 1
ATOM 1626 O O . ASN A 1 216 ? -22.144 -4.300 43.756 1.00 98.00 216 ASN A O 1
ATOM 1630 N N . THR A 1 217 ? -20.205 -4.673 42.688 1.00 98.38 217 THR A N 1
ATOM 1631 C CA . THR A 1 217 ? -19.878 -5.906 43.418 1.00 98.38 217 THR A CA 1
ATOM 1632 C C . THR A 1 217 ? -19.690 -5.631 44.911 1.00 98.38 217 THR A C 1
ATOM 1634 O O . THR A 1 217 ? -20.252 -6.352 45.738 1.00 98.38 217 THR A O 1
ATOM 1637 N N . VAL A 1 218 ? -18.978 -4.557 45.270 1.00 98.38 218 VAL A N 1
ATOM 1638 C CA . VAL A 1 218 ? -18.812 -4.126 46.670 1.00 98.38 218 VAL A CA 1
ATOM 1639 C C . VAL A 1 218 ? -20.152 -3.708 47.277 1.00 98.38 218 VAL A C 1
ATOM 1641 O O . VAL A 1 218 ? -20.496 -4.167 48.366 1.00 98.38 218 VAL A O 1
ATOM 1644 N N . THR A 1 219 ? -20.949 -2.904 46.567 1.00 98.25 219 THR A N 1
ATOM 1645 C CA . THR A 1 219 ? -22.278 -2.476 47.033 1.00 98.25 219 THR A CA 1
ATOM 1646 C C . THR A 1 219 ? -23.182 -3.669 47.336 1.00 98.25 219 THR A C 1
ATOM 1648 O O . THR A 1 219 ? -23.815 -3.713 48.391 1.00 98.25 219 THR A O 1
ATOM 1651 N N . VAL A 1 220 ? -23.216 -4.668 46.449 1.00 98.44 220 VAL A N 1
ATOM 1652 C CA . VAL A 1 220 ? -24.002 -5.892 46.657 1.00 98.44 220 VAL A CA 1
ATOM 1653 C C . VAL A 1 220 ? -23.454 -6.715 47.825 1.00 98.44 220 VAL A C 1
ATOM 1655 O O . VAL A 1 220 ? -24.245 -7.264 48.590 1.00 98.44 220 VAL A O 1
ATOM 1658 N N . SER A 1 221 ? -22.132 -6.793 47.998 1.00 98.31 221 SER A N 1
ATOM 1659 C CA . SER A 1 221 ? -21.519 -7.481 49.142 1.00 98.31 221 SER A CA 1
ATOM 1660 C C . SER A 1 221 ? -21.937 -6.852 50.474 1.00 98.31 221 SER A C 1
ATOM 1662 O O . SER A 1 221 ? -22.369 -7.567 51.377 1.00 98.31 221 SER A O 1
ATOM 1664 N N . ASN A 1 222 ? -21.895 -5.521 50.573 1.00 98.06 222 ASN A N 1
ATOM 1665 C CA . ASN A 1 222 ? -22.320 -4.800 51.775 1.00 98.06 222 ASN A CA 1
ATOM 1666 C C . ASN A 1 222 ? -23.816 -5.012 52.049 1.00 98.06 222 ASN A C 1
ATOM 1668 O O . ASN A 1 222 ? -24.200 -5.355 53.163 1.00 98.06 222 ASN A O 1
ATOM 1672 N N . ALA A 1 223 ? -24.660 -4.909 51.016 1.00 97.81 223 ALA A N 1
ATOM 1673 C CA . ALA A 1 223 ? -26.094 -5.158 51.153 1.00 97.81 223 ALA A CA 1
ATOM 1674 C C . ALA A 1 223 ? -26.398 -6.595 51.620 1.00 97.81 223 ALA A C 1
ATOM 1676 O O . ALA A 1 223 ? -27.320 -6.809 52.406 1.00 97.81 223 ALA A O 1
ATOM 1677 N N . ARG A 1 224 ? -25.621 -7.590 51.170 1.00 98.19 224 ARG A N 1
ATOM 1678 C CA . ARG A 1 224 ? -25.742 -8.976 51.654 1.00 98.19 224 ARG A CA 1
ATOM 1679 C C . ARG A 1 224 ? -25.391 -9.095 53.136 1.00 98.19 224 ARG A C 1
ATOM 1681 O O . ARG A 1 224 ? -26.135 -9.743 53.868 1.00 98.19 224 ARG A O 1
ATOM 1688 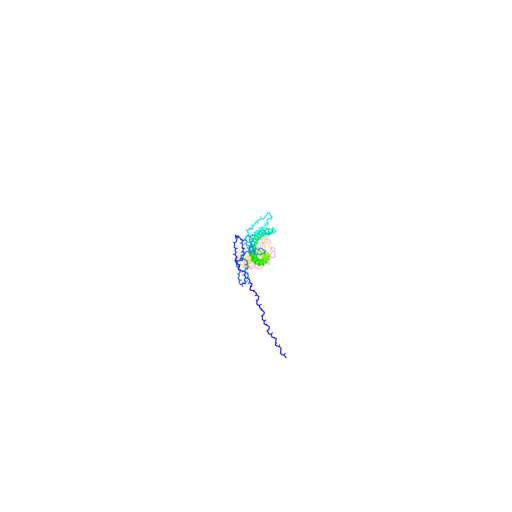N N . GLN A 1 225 ? -24.318 -8.444 53.579 1.00 97.94 225 GLN A N 1
ATOM 1689 C CA . GLN A 1 225 ? -23.910 -8.440 54.985 1.00 97.94 225 GLN A CA 1
ATOM 1690 C C . GLN A 1 225 ? -24.950 -7.750 55.888 1.00 97.94 225 GLN A C 1
ATOM 1692 O O . GLN A 1 225 ? -25.250 -8.232 56.986 1.00 97.94 225 GLN A O 1
ATOM 1697 N N . ASP A 1 226 ? -25.570 -6.671 55.405 1.00 98.00 226 ASP A N 1
ATOM 1698 C CA . ASP A 1 226 ? -26.679 -6.009 56.098 1.00 98.00 226 ASP A CA 1
ATOM 1699 C C . ASP A 1 226 ? -27.893 -6.936 56.245 1.00 98.00 226 ASP A C 1
ATOM 1701 O O . ASP A 1 226 ? -28.520 -6.986 57.308 1.00 98.00 226 ASP A O 1
ATOM 1705 N N . VAL A 1 227 ? -28.232 -7.694 55.197 1.00 98.31 227 VAL A N 1
ATOM 1706 C CA . VAL A 1 227 ? -29.325 -8.679 55.244 1.00 98.31 227 VAL A CA 1
ATOM 1707 C C . VAL A 1 227 ? -29.029 -9.781 56.263 1.00 98.31 227 VAL A C 1
ATOM 1709 O O . VAL A 1 227 ? -29.908 -10.106 57.060 1.00 98.31 227 VAL A O 1
ATOM 1712 N N . GLU A 1 228 ? -27.810 -10.317 56.291 1.00 98.19 228 GLU A N 1
ATOM 1713 C CA . GLU A 1 228 ? -27.393 -11.348 57.254 1.00 98.19 228 GLU A CA 1
ATOM 1714 C C . GLU A 1 228 ? -27.449 -10.836 58.706 1.00 98.19 228 GLU A C 1
ATOM 1716 O O . GLU A 1 228 ? -27.970 -11.503 59.610 1.00 98.19 228 GLU A O 1
ATOM 1721 N N . THR A 1 229 ? -27.020 -9.591 58.921 1.00 98.00 229 THR A N 1
ATOM 1722 C CA . THR A 1 229 ? -27.132 -8.915 60.221 1.00 98.00 229 THR A CA 1
ATOM 1723 C C . THR A 1 229 ? -28.596 -8.773 60.644 1.00 98.00 229 THR A C 1
ATOM 1725 O O . THR A 1 229 ? -28.960 -9.122 61.771 1.00 98.00 229 THR A O 1
ATOM 1728 N N . ARG A 1 230 ? -29.473 -8.323 59.736 1.00 97.56 230 ARG A N 1
ATOM 1729 C CA . ARG A 1 230 ? -30.918 -8.196 59.998 1.00 97.56 230 ARG A CA 1
ATOM 1730 C C . ARG A 1 230 ? -31.578 -9.544 60.283 1.00 97.56 230 ARG A C 1
ATOM 1732 O O . ARG A 1 230 ? -32.410 -9.625 61.183 1.00 97.56 230 ARG A O 1
ATOM 1739 N N . GLN A 1 231 ? -31.209 -10.605 59.567 1.00 98.00 231 GLN A N 1
ATOM 1740 C CA . GLN A 1 231 ? -31.711 -11.960 59.828 1.00 98.00 231 GLN A CA 1
ATOM 1741 C C . GLN A 1 231 ? -31.335 -12.436 61.235 1.00 98.00 231 GLN A C 1
ATOM 1743 O O . GLN A 1 231 ? -32.185 -12.970 61.950 1.00 98.00 231 GLN A O 1
ATOM 1748 N N . THR A 1 232 ? -30.100 -12.169 61.662 1.00 97.88 232 THR A N 1
ATOM 1749 C CA . THR A 1 232 ? -29.636 -12.484 63.021 1.00 97.88 232 THR A CA 1
ATOM 1750 C C . THR A 1 232 ? -30.443 -11.724 64.079 1.00 97.88 232 THR A C 1
ATOM 1752 O O . THR A 1 232 ? -30.922 -12.327 65.041 1.00 97.88 232 THR A O 1
ATOM 1755 N N . GLN A 1 233 ? -30.666 -10.420 63.883 1.00 97.25 233 GLN A N 1
ATOM 1756 C CA . GLN A 1 233 ? -31.472 -9.586 64.789 1.00 97.25 233 GLN A CA 1
ATOM 1757 C C . GLN A 1 233 ? -32.930 -10.054 64.883 1.00 97.25 233 GLN A C 1
ATOM 1759 O O . GLN A 1 233 ? -33.494 -10.121 65.979 1.00 97.25 233 GLN A O 1
ATOM 1764 N N . ILE A 1 234 ? -33.540 -10.409 63.748 1.00 97.19 234 ILE A N 1
ATOM 1765 C CA . ILE A 1 234 ? -34.892 -10.985 63.700 1.00 97.19 234 ILE A CA 1
ATOM 1766 C C . ILE A 1 234 ? -34.930 -12.299 64.488 1.00 97.19 234 ILE A C 1
ATOM 1768 O O . ILE A 1 234 ? -35.836 -12.494 65.298 1.00 97.19 234 ILE A O 1
ATOM 1772 N N . GLY A 1 235 ? -33.931 -13.169 64.306 1.00 97.00 235 GLY A N 1
ATOM 1773 C CA . GLY A 1 235 ? -33.801 -14.416 65.061 1.00 97.00 235 GLY A CA 1
ATOM 1774 C C . GLY A 1 235 ? -33.729 -14.186 66.573 1.00 97.00 235 GLY A C 1
ATOM 1775 O O . GLY A 1 235 ? -34.483 -14.803 67.323 1.00 97.00 235 GLY A O 1
ATOM 1776 N N . GLN A 1 236 ? -32.890 -13.249 67.024 1.00 96.88 236 GLN A N 1
ATOM 1777 C CA . GLN A 1 236 ? -32.780 -12.881 68.443 1.00 96.88 236 GLN A CA 1
ATOM 1778 C C . GLN A 1 236 ? -34.092 -12.315 68.995 1.00 96.88 236 GLN A C 1
ATOM 1780 O O . GLN A 1 236 ? -34.544 -12.715 70.067 1.00 96.88 236 GLN A O 1
ATOM 1785 N N . THR A 1 237 ? -34.736 -11.423 68.243 1.00 97.12 237 THR A N 1
ATOM 1786 C CA . THR A 1 237 ? -36.009 -10.807 68.637 1.00 97.12 237 THR A CA 1
ATOM 1787 C C . THR A 1 237 ? -37.104 -11.860 68.768 1.00 97.12 237 THR A C 1
ATOM 1789 O 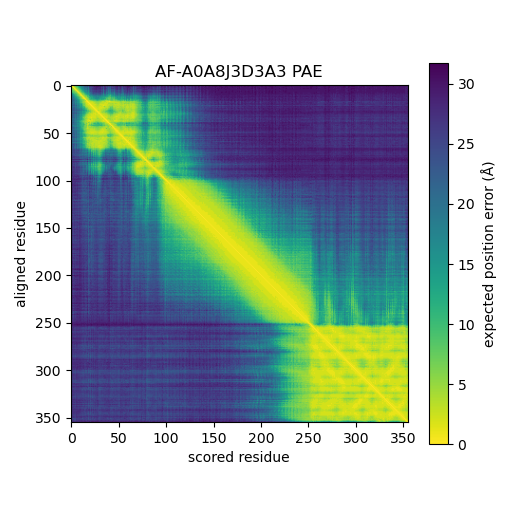O . THR A 1 237 ? -37.866 -11.829 69.732 1.00 97.12 237 THR A O 1
ATOM 1792 N N . LYS A 1 238 ? -37.146 -12.841 67.859 1.00 97.25 238 LYS A N 1
ATOM 1793 C CA . LYS A 1 238 ? -38.083 -13.964 67.945 1.00 97.25 238 LYS A CA 1
ATOM 1794 C C . LYS A 1 238 ? -37.905 -14.744 69.250 1.00 97.25 238 LYS A C 1
ATOM 1796 O O . LYS A 1 238 ? -38.886 -14.981 69.944 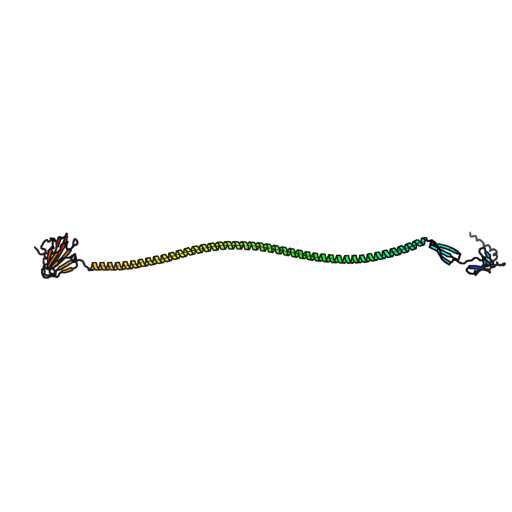1.00 97.25 238 LYS A O 1
ATOM 1801 N N . VAL A 1 239 ? -36.667 -15.090 69.609 1.00 97.12 239 VAL A N 1
ATOM 1802 C CA . VAL A 1 239 ? -36.371 -15.815 70.858 1.00 97.12 239 VAL A CA 1
ATOM 1803 C C . VAL A 1 239 ? -36.796 -15.007 72.087 1.00 97.12 239 VAL A C 1
ATOM 1805 O O . VAL A 1 239 ? -37.385 -15.567 73.009 1.00 97.12 239 VAL A O 1
ATOM 1808 N N . LEU A 1 240 ? -36.543 -13.694 72.096 1.00 96.06 240 LEU A N 1
ATOM 1809 C CA . LEU A 1 240 ? -36.959 -12.816 73.195 1.00 96.06 240 LEU A CA 1
ATOM 1810 C C . LEU A 1 240 ? -38.484 -12.735 73.329 1.00 96.06 240 LEU A C 1
ATOM 1812 O O . LEU A 1 240 ? -38.996 -12.799 74.445 1.00 96.06 240 LEU A O 1
ATOM 1816 N N . ILE A 1 241 ? -39.206 -12.625 72.210 1.00 96.44 241 ILE A N 1
ATOM 1817 C CA . ILE A 1 241 ? -40.675 -12.619 72.204 1.00 96.44 241 ILE A CA 1
ATOM 1818 C C . ILE A 1 241 ? -41.215 -13.960 72.705 1.00 96.44 241 ILE A C 1
ATOM 1820 O O . ILE A 1 241 ? -42.080 -13.972 73.580 1.00 96.44 241 ILE A O 1
ATOM 1824 N N . ASP A 1 242 ? -40.687 -15.076 72.198 1.00 96.25 242 ASP A N 1
ATOM 1825 C CA . ASP A 1 242 ? -41.109 -16.418 72.607 1.00 96.25 242 ASP A CA 1
ATOM 1826 C C . ASP A 1 242 ? -40.885 -16.626 74.118 1.00 96.25 242 ASP A C 1
ATOM 1828 O O . ASP A 1 242 ? -41.770 -17.125 74.816 1.00 96.25 242 ASP A O 1
ATOM 1832 N N . ALA A 1 243 ? -39.740 -16.183 74.649 1.00 94.25 243 ALA A N 1
ATOM 1833 C CA . ALA A 1 243 ? -39.428 -16.255 76.076 1.00 94.25 243 ALA A CA 1
ATOM 1834 C C . ALA A 1 243 ? -40.339 -15.355 76.928 1.00 94.25 243 ALA A C 1
ATOM 1836 O O . ALA A 1 243 ? -40.820 -15.786 77.977 1.00 94.25 243 ALA A O 1
ATOM 1837 N N . ALA A 1 244 ? -40.606 -14.125 76.482 1.00 91.31 244 ALA A N 1
ATOM 1838 C CA . ALA A 1 244 ? -41.498 -13.200 77.177 1.00 91.31 244 ALA A CA 1
ATOM 1839 C C . ALA A 1 244 ? -42.940 -13.726 77.216 1.00 91.31 244 ALA A C 1
ATOM 1841 O O . ALA A 1 244 ? -43.591 -13.668 78.261 1.00 91.31 244 ALA A O 1
ATOM 1842 N N . LEU A 1 245 ? -43.423 -14.291 76.105 1.00 92.25 245 LEU A N 1
ATOM 1843 C CA . LEU A 1 245 ? -44.743 -14.910 76.034 1.00 92.25 245 LEU A CA 1
ATOM 1844 C C . LEU A 1 245 ? -44.825 -16.145 76.940 1.00 92.25 245 LEU A C 1
ATOM 1846 O O . LEU A 1 245 ? -45.785 -16.281 77.697 1.00 92.25 245 LEU A O 1
ATOM 1850 N N . ALA A 1 246 ? -43.810 -17.012 76.919 1.00 91.31 246 ALA A N 1
ATOM 1851 C CA . ALA A 1 246 ? -43.746 -18.173 77.804 1.00 91.31 246 ALA A CA 1
ATOM 1852 C C . ALA A 1 246 ? -43.742 -17.764 79.288 1.00 91.31 246 ALA A C 1
ATOM 1854 O O . ALA A 1 246 ? -44.477 -18.348 80.082 1.00 91.31 246 ALA A O 1
ATOM 1855 N N . ALA A 1 247 ? -42.977 -16.732 79.658 1.00 87.62 247 ALA A N 1
ATOM 1856 C CA . ALA A 1 247 ? -42.952 -16.197 81.019 1.00 87.62 247 ALA A CA 1
ATOM 1857 C C . ALA A 1 247 ? -44.309 -15.604 81.439 1.00 87.62 247 ALA A C 1
ATOM 1859 O O . ALA A 1 247 ? -44.771 -15.857 82.552 1.00 87.62 247 ALA A O 1
ATOM 1860 N N . ALA A 1 248 ? -44.975 -14.865 80.545 1.00 84.94 248 ALA A N 1
ATOM 1861 C CA . ALA A 1 248 ? -46.305 -14.313 80.796 1.00 84.94 248 ALA A CA 1
ATOM 1862 C C . ALA A 1 248 ? -47.359 -15.414 81.007 1.00 84.94 248 ALA A C 1
ATOM 1864 O O . ALA A 1 248 ? -48.194 -15.301 81.903 1.00 84.94 248 ALA A O 1
ATOM 1865 N N . LEU A 1 249 ? -47.298 -16.497 80.226 1.00 82.38 249 LEU A N 1
ATOM 1866 C CA . LEU A 1 249 ? -48.188 -17.650 80.382 1.00 82.38 249 LEU A CA 1
ATOM 1867 C C . LEU A 1 249 ? -47.885 -18.447 81.662 1.00 82.38 249 LEU A C 1
ATOM 1869 O O . LEU A 1 249 ? -48.812 -18.878 82.347 1.00 82.38 249 LEU A O 1
ATOM 1873 N N . ALA A 1 250 ? -46.607 -18.612 82.017 1.00 80.94 250 ALA A N 1
ATOM 1874 C CA . ALA A 1 250 ? -46.187 -19.328 83.223 1.00 80.94 250 ALA A CA 1
ATOM 1875 C C . ALA A 1 250 ? -46.555 -18.600 84.529 1.00 80.94 250 ALA A C 1
ATOM 1877 O O . ALA A 1 250 ? -46.720 -19.252 85.558 1.00 80.94 250 ALA A O 1
ATOM 1878 N N . ALA A 1 251 ? -46.711 -17.272 84.504 1.00 76.00 251 ALA A N 1
ATOM 1879 C CA . ALA A 1 251 ? -47.088 -16.484 85.679 1.00 76.00 251 ALA A CA 1
ATOM 1880 C C . ALA A 1 251 ? -48.489 -16.821 86.237 1.00 76.00 251 ALA A C 1
ATOM 1882 O O . ALA A 1 251 ? -48.759 -16.520 87.401 1.00 76.00 251 ALA A O 1
ATOM 1883 N N . GLY A 1 252 ? -49.348 -17.477 85.445 1.00 68.44 252 GLY A N 1
ATOM 1884 C CA . GLY A 1 252 ? -50.686 -17.912 85.853 1.00 68.44 252 GLY A CA 1
ATOM 1885 C C . GLY A 1 252 ? -51.685 -16.761 86.042 1.00 68.44 252 GLY A C 1
ATOM 1886 O O . GLY A 1 252 ? -51.323 -15.613 86.291 1.00 68.44 252 GLY A O 1
ATOM 1887 N N . TRP A 1 253 ? -52.978 -17.062 85.912 1.00 64.31 253 TRP A N 1
ATOM 1888 C CA . TRP A 1 253 ? -54.052 -16.138 86.293 1.00 64.31 253 TRP A CA 1
ATOM 1889 C C . TRP A 1 253 ? -54.375 -16.356 87.779 1.00 64.31 253 TRP A C 1
ATOM 1891 O O . TRP A 1 253 ? -54.614 -17.492 88.176 1.00 64.31 253 TRP A O 1
ATOM 1901 N N . PHE A 1 254 ? -54.360 -15.292 88.592 1.00 73.38 254 PHE A N 1
ATOM 1902 C CA . PHE A 1 254 ? -54.548 -15.321 90.058 1.00 73.38 254 PHE A CA 1
ATOM 1903 C C . PHE A 1 254 ? -53.558 -16.217 90.837 1.00 73.38 254 PHE A C 1
ATOM 1905 O O . PHE A 1 254 ? -53.963 -17.183 91.483 1.00 73.38 254 PHE A O 1
ATOM 1912 N N . PRO A 1 255 ? -52.244 -15.920 90.820 1.00 85.19 255 PRO A N 1
ATOM 1913 C CA . PRO A 1 255 ? -51.271 -16.714 91.567 1.00 85.19 255 PRO A CA 1
ATOM 1914 C C . PRO A 1 255 ? -51.479 -16.591 93.089 1.00 85.19 255 PRO A C 1
ATOM 1916 O O . PRO A 1 255 ? -51.872 -15.536 93.592 1.00 85.19 255 PRO A O 1
ATOM 1919 N N . ILE A 1 256 ? -51.179 -17.669 93.825 1.00 90.50 256 ILE A N 1
ATOM 1920 C CA . ILE A 1 256 ? -51.360 -17.754 95.283 1.00 90.50 256 ILE A CA 1
ATOM 1921 C C . ILE A 1 256 ? -50.085 -17.307 96.012 1.00 90.50 256 ILE A C 1
ATOM 1923 O O . ILE A 1 256 ? -49.004 -17.851 95.790 1.00 90.50 256 ILE A O 1
ATOM 1927 N N . ILE A 1 257 ? -50.222 -16.370 96.946 1.00 91.31 257 ILE A N 1
ATOM 1928 C CA . ILE A 1 257 ? -49.225 -16.014 97.954 1.00 91.31 257 ILE A CA 1
ATOM 1929 C C . ILE A 1 257 ? -49.659 -16.614 99.291 1.00 91.31 257 ILE A C 1
ATOM 1931 O O . ILE A 1 257 ? -50.728 -16.296 99.800 1.00 91.31 257 ILE A O 1
ATOM 1935 N N . THR A 1 258 ? -48.822 -17.452 99.900 1.00 92.44 258 THR A N 1
ATOM 1936 C CA . THR A 1 258 ? -49.097 -17.977 101.247 1.00 92.44 258 THR A CA 1
ATOM 1937 C C . THR A 1 258 ? -48.612 -16.985 102.301 1.00 92.44 258 THR A C 1
ATOM 1939 O O . THR A 1 258 ? -47.443 -16.604 102.294 1.00 92.44 258 THR A O 1
ATOM 1942 N N . GLU A 1 259 ? -49.499 -16.571 103.203 1.00 93.56 259 GLU A N 1
ATOM 1943 C CA . GLU A 1 259 ? -49.190 -15.662 104.308 1.00 93.56 259 GLU A CA 1
ATOM 1944 C C . GLU A 1 259 ? -49.222 -16.423 105.636 1.00 93.56 259 GLU A C 1
ATOM 1946 O O . GLU A 1 259 ? -50.275 -16.871 106.091 1.00 93.56 259 GLU A O 1
ATOM 1951 N N . THR A 1 260 ? -48.056 -16.582 106.256 1.00 93.25 260 THR A N 1
ATOM 1952 C CA . THR A 1 260 ? -47.879 -17.393 107.470 1.00 93.25 260 THR A CA 1
ATOM 1953 C C . THR A 1 260 ? -47.764 -16.557 108.742 1.00 93.25 260 THR A C 1
ATOM 1955 O O . THR A 1 260 ? -47.597 -17.129 109.818 1.00 93.25 260 THR A O 1
ATOM 1958 N N . THR A 1 261 ? -47.795 -15.226 108.649 1.00 93.62 261 THR A N 1
ATOM 1959 C CA . THR A 1 261 ? -47.614 -14.324 109.793 1.00 93.62 261 THR A CA 1
ATOM 1960 C C . THR A 1 261 ? -48.945 -13.782 110.326 1.00 93.62 261 THR A C 1
ATOM 1962 O O . THR A 1 261 ? -50.001 -13.920 109.711 1.00 93.62 261 THR A O 1
ATOM 1965 N N . ALA A 1 262 ? -48.892 -13.152 111.502 1.00 92.56 262 ALA A N 1
ATOM 1966 C CA . ALA A 1 262 ? -50.051 -12.542 112.154 1.00 92.56 262 ALA A CA 1
ATOM 1967 C C . ALA A 1 262 ? -50.473 -11.197 111.533 1.00 92.56 262 ALA A C 1
ATOM 1969 O O . ALA A 1 262 ? -51.541 -10.681 111.864 1.00 92.56 262 ALA A O 1
ATOM 1970 N N . ALA A 1 263 ? -49.644 -10.593 110.675 1.00 93.38 263 ALA A N 1
ATOM 1971 C CA . ALA A 1 263 ? -49.951 -9.303 110.072 1.00 93.38 263 ALA A CA 1
ATOM 1972 C C . ALA A 1 263 ? -49.243 -9.098 108.727 1.00 93.38 263 ALA A C 1
ATOM 1974 O O . ALA A 1 263 ? -48.034 -9.285 108.628 1.00 93.38 263 ALA A O 1
ATOM 1975 N N . ARG A 1 264 ? -49.976 -8.611 107.722 1.00 95.62 264 ARG A N 1
ATOM 1976 C CA . ARG A 1 264 ? -49.425 -8.167 106.432 1.00 95.62 264 ARG A CA 1
ATOM 1977 C C . ARG A 1 264 ? -49.961 -6.782 106.095 1.00 95.62 264 ARG A C 1
ATOM 1979 O O . ARG A 1 264 ? -51.158 -6.533 106.200 1.00 95.62 264 ARG A O 1
ATOM 1986 N N . VAL A 1 265 ? -49.084 -5.904 105.616 1.00 96.31 265 VAL A N 1
ATOM 1987 C CA . VAL A 1 265 ? -49.485 -4.686 104.900 1.00 96.31 265 VAL A CA 1
ATOM 1988 C C . VAL A 1 265 ? -49.490 -5.010 103.412 1.00 96.31 265 VAL A C 1
ATOM 1990 O O . VAL A 1 265 ? -48.485 -5.496 102.898 1.00 96.31 265 VAL A O 1
ATOM 1993 N N . LEU A 1 266 ? -50.617 -4.782 102.737 1.00 95.69 266 LEU A N 1
ATOM 1994 C CA . LEU A 1 266 ? -50.742 -5.073 101.308 1.00 95.69 266 LEU A CA 1
ATOM 1995 C C . LEU A 1 266 ? -49.805 -4.187 100.482 1.00 95.69 266 LEU A C 1
ATOM 1997 O O . LEU A 1 266 ? -49.671 -2.997 100.759 1.00 95.69 266 LEU A O 1
ATOM 2001 N N . ALA A 1 267 ? -49.203 -4.746 99.438 1.00 94.25 267 ALA A N 1
ATOM 2002 C CA . ALA A 1 267 ? -48.338 -4.017 98.510 1.00 94.25 267 ALA A CA 1
ATOM 2003 C C . ALA A 1 267 ? -48.770 -4.230 97.052 1.00 94.25 267 ALA A C 1
ATOM 2005 O O . ALA A 1 267 ? -49.571 -5.111 96.751 1.00 94.25 267 ALA A O 1
ATOM 2006 N N . LEU A 1 268 ? -48.209 -3.463 96.108 1.00 89.62 268 LEU A N 1
ATOM 2007 C CA . LEU A 1 268 ? -48.492 -3.636 94.671 1.00 89.62 268 LEU A CA 1
ATOM 2008 C C . LEU A 1 268 ? -48.228 -5.066 94.170 1.00 89.62 268 LEU A C 1
ATOM 2010 O O . LEU A 1 268 ? -48.861 -5.521 93.221 1.00 89.62 268 LEU A O 1
ATOM 2014 N N . THR A 1 269 ? -47.335 -5.798 94.835 1.00 89.25 269 THR A N 1
ATOM 2015 C CA . THR A 1 269 ? -47.073 -7.217 94.580 1.00 89.25 269 THR A CA 1
ATOM 2016 C C . THR A 1 269 ? -48.229 -8.141 94.961 1.00 89.25 269 THR A C 1
ATOM 2018 O O . THR A 1 269 ? -48.157 -9.320 94.653 1.00 89.25 269 THR A O 1
ATOM 2021 N N . ASP A 1 270 ? -49.297 -7.660 95.584 1.00 91.31 270 ASP A N 1
ATOM 2022 C CA . ASP A 1 270 ? -50.475 -8.463 95.930 1.00 91.31 270 ASP A CA 1
ATOM 2023 C C . ASP A 1 270 ? -51.638 -8.263 94.949 1.00 91.31 270 ASP A C 1
ATOM 2025 O O . ASP A 1 270 ? -52.578 -9.055 94.927 1.00 91.31 270 ASP A O 1
ATOM 2029 N N . ALA A 1 271 ? -51.569 -7.227 94.108 1.00 89.94 271 ALA A N 1
ATOM 2030 C CA . ALA A 1 271 ? -52.595 -6.926 93.119 1.00 89.94 271 ALA A CA 1
ATOM 2031 C C . ALA A 1 271 ? -52.794 -8.098 92.140 1.00 89.94 271 ALA A C 1
ATOM 2033 O O . ALA A 1 271 ? -51.834 -8.587 91.541 1.00 89.94 271 ALA A O 1
ATOM 2034 N N . GLY A 1 272 ? -54.046 -8.531 91.966 1.00 88.56 272 GLY A N 1
ATOM 2035 C CA . GLY A 1 272 ? -54.433 -9.632 91.079 1.00 88.56 272 GLY A CA 1
ATOM 2036 C C . GLY A 1 272 ? -54.060 -11.022 91.600 1.00 88.56 272 GLY A C 1
ATOM 2037 O O . GLY A 1 272 ? -53.978 -11.956 90.803 1.00 88.56 272 GLY A O 1
ATOM 2038 N N . ARG A 1 273 ? -53.784 -11.166 92.904 1.00 90.62 273 ARG A N 1
ATOM 2039 C CA . ARG A 1 273 ? -53.325 -12.417 93.529 1.00 90.62 273 ARG A CA 1
ATOM 2040 C C . ARG A 1 273 ? -54.264 -12.897 94.639 1.00 90.62 273 ARG A C 1
ATOM 2042 O O . ARG A 1 273 ? -55.053 -12.121 95.180 1.00 90.62 273 ARG A O 1
ATOM 2049 N N . GLU A 1 274 ? -54.154 -14.180 94.983 1.00 92.94 274 GLU A N 1
ATOM 2050 C CA . GLU A 1 274 ? -54.793 -14.775 96.164 1.00 92.94 274 GLU A CA 1
ATOM 2051 C C . GLU A 1 274 ? -53.804 -14.779 97.333 1.00 92.94 274 GLU A C 1
ATOM 2053 O O . GLU A 1 274 ? -52.758 -15.412 97.260 1.00 92.94 274 GLU A O 1
ATOM 2058 N N . ILE A 1 275 ? -54.133 -14.119 98.436 1.00 95.00 275 ILE A N 1
ATOM 2059 C CA . ILE A 1 275 ? -53.389 -14.193 99.691 1.00 95.00 275 ILE A CA 1
ATOM 2060 C C . ILE A 1 275 ? -54.027 -15.266 100.568 1.00 95.00 275 ILE A C 1
ATOM 2062 O O . ILE A 1 275 ? -55.098 -15.088 101.149 1.00 95.00 275 ILE A O 1
ATOM 2066 N N . ARG A 1 276 ? -53.342 -16.393 100.699 1.00 94.81 276 ARG A N 1
ATOM 2067 C CA . ARG A 1 276 ? -53.778 -17.536 101.491 1.00 94.81 276 ARG A CA 1
ATOM 2068 C C . ARG A 1 276 ? -53.184 -17.458 102.895 1.00 94.81 276 ARG A C 1
ATOM 2070 O O . ARG A 1 276 ? -52.042 -17.856 103.111 1.00 94.81 276 ARG A O 1
ATOM 2077 N N . CYS A 1 277 ? -53.949 -16.938 103.850 1.00 95.31 277 CYS A N 1
ATOM 2078 C CA . CYS A 1 277 ? -53.518 -16.752 105.235 1.00 95.31 277 CYS A CA 1
ATOM 2079 C C . CYS A 1 277 ? -53.593 -18.072 106.013 1.00 95.31 277 CYS A C 1
ATOM 2081 O O . CYS A 1 277 ? -54.684 -18.590 106.238 1.00 95.31 277 CYS A O 1
ATOM 2083 N N . THR A 1 278 ? -52.458 -18.617 106.449 1.00 95.81 278 THR A N 1
ATOM 2084 C CA . THR A 1 278 ? -52.368 -19.921 107.138 1.00 95.81 278 THR A CA 1
ATOM 2085 C C . THR A 1 278 ? -51.995 -19.819 108.616 1.00 95.81 278 THR A C 1
ATOM 2087 O O . THR A 1 278 ? -51.950 -20.842 109.301 1.00 95.81 278 THR A O 1
ATOM 2090 N N . PHE A 1 279 ? -51.734 -18.615 109.132 1.00 94.38 279 PHE A N 1
ATOM 2091 C CA . PHE A 1 279 ? -51.418 -18.412 110.545 1.00 94.38 279 PHE A CA 1
ATOM 2092 C C . PHE A 1 279 ? -52.596 -18.826 111.448 1.00 94.38 279 PHE A C 1
ATOM 2094 O O . PHE A 1 279 ? -53.763 -18.590 111.136 1.00 94.38 279 PHE A O 1
ATOM 2101 N N . ALA A 1 280 ? -52.293 -19.493 112.564 1.00 90.38 280 ALA A N 1
ATOM 2102 C CA . ALA A 1 280 ? -53.310 -20.068 113.448 1.00 90.38 280 ALA A CA 1
ATOM 2103 C C . ALA A 1 280 ? -53.908 -19.055 114.444 1.00 90.38 280 ALA A C 1
ATOM 2105 O O . ALA A 1 280 ? -55.006 -19.279 114.948 1.00 90.38 280 ALA A O 1
ATOM 2106 N N . GLY A 1 281 ? -53.200 -17.958 114.735 1.00 92.19 281 GLY A N 1
ATOM 2107 C CA . GLY A 1 281 ? -53.701 -16.844 115.550 1.00 92.19 281 GLY A CA 1
ATOM 2108 C C . GLY A 1 281 ? -54.376 -15.763 114.702 1.00 92.19 281 GLY A C 1
ATOM 2109 O O . GLY A 1 281 ? -54.351 -15.835 113.482 1.00 92.19 281 GLY A O 1
ATOM 2110 N N . ALA A 1 282 ? -54.973 -14.745 115.325 1.00 91.19 282 ALA A N 1
ATOM 2111 C CA . ALA A 1 282 ? -55.620 -13.651 114.591 1.00 91.19 282 ALA A CA 1
ATOM 2112 C C . ALA A 1 282 ? -54.668 -13.010 113.560 1.00 91.19 282 ALA A C 1
ATOM 2114 O O . ALA A 1 282 ? -53.517 -12.709 113.882 1.00 91.19 282 ALA A O 1
ATOM 2115 N N . VAL A 1 283 ? -55.162 -12.801 112.335 1.00 96.25 283 VAL A N 1
ATOM 2116 C CA . VAL A 1 283 ? -54.393 -12.245 111.214 1.00 96.25 283 VAL A CA 1
ATOM 2117 C C . VAL A 1 283 ? -54.939 -10.872 110.853 1.00 96.25 283 VAL A C 1
ATOM 2119 O O . VAL A 1 283 ? -56.124 -10.734 110.561 1.00 96.25 283 VAL A O 1
ATOM 2122 N N . SER A 1 284 ? -54.082 -9.855 110.842 1.00 95.38 284 SER A N 1
ATOM 2123 C CA . SER A 1 284 ? -54.441 -8.494 110.427 1.00 95.38 284 SER A CA 1
ATOM 2124 C C . SER A 1 284 ? -53.897 -8.190 109.035 1.00 95.38 284 SER A C 1
ATOM 2126 O O . SER A 1 284 ? -52.685 -8.183 108.828 1.00 95.38 284 SER A O 1
ATOM 2128 N N . ILE A 1 285 ? -54.778 -7.915 108.078 1.00 97.12 285 ILE A N 1
ATOM 2129 C CA . ILE A 1 285 ? -54.391 -7.510 106.728 1.00 97.12 285 ILE A CA 1
ATOM 2130 C C . ILE A 1 285 ? -54.704 -6.034 106.541 1.00 97.12 285 ILE A C 1
ATOM 2132 O O . ILE A 1 285 ? -55.866 -5.638 106.465 1.00 97.12 285 ILE A O 1
ATOM 2136 N N . THR A 1 286 ? -53.660 -5.218 106.466 1.00 96.56 286 THR A N 1
ATOM 2137 C CA . THR A 1 286 ? -53.788 -3.765 106.385 1.00 96.56 286 THR A CA 1
ATOM 2138 C C . THR A 1 286 ? -53.785 -3.294 104.938 1.00 96.56 286 THR A C 1
ATOM 2140 O O . THR A 1 286 ? -52.844 -3.575 104.194 1.00 96.56 286 THR A O 1
ATOM 2143 N N . VAL A 1 287 ? -54.798 -2.514 104.557 1.00 96.50 287 VAL A N 1
ATOM 2144 C CA . VAL A 1 287 ? -54.864 -1.829 103.259 1.00 96.50 287 VAL A CA 1
ATOM 2145 C C . VAL A 1 287 ? -54.204 -0.449 103.397 1.00 96.50 287 VAL A C 1
ATOM 2147 O O . VAL A 1 287 ? -54.778 0.416 104.062 1.00 96.50 287 VAL A O 1
ATOM 2150 N N . PRO A 1 288 ? -53.008 -0.197 102.828 1.00 96.12 288 PRO A N 1
ATOM 2151 C CA . PRO A 1 288 ? -52.352 1.104 102.941 1.00 96.12 288 PRO A CA 1
ATOM 2152 C C . PRO A 1 288 ? -53.036 2.174 102.073 1.00 96.12 288 PRO A C 1
ATOM 2154 O O . PRO A 1 288 ? -53.656 1.843 101.055 1.00 96.12 288 PRO A O 1
ATOM 2157 N N . PRO A 1 289 ? -52.887 3.466 102.421 1.00 93.94 289 PRO A N 1
ATOM 2158 C CA . PRO A 1 289 ? -53.388 4.554 101.591 1.00 93.94 289 PRO A CA 1
ATOM 2159 C C . PRO A 1 289 ? -52.687 4.623 100.233 1.00 93.94 289 PRO A C 1
ATOM 2161 O O . PRO A 1 289 ? -51.504 4.306 100.102 1.00 93.94 289 PRO A O 1
ATOM 2164 N N . ALA A 1 290 ? -53.407 5.136 99.237 1.00 89.25 290 ALA A N 1
ATOM 2165 C CA . ALA A 1 290 ? -52.949 5.340 97.865 1.00 89.25 290 ALA A CA 1
ATOM 2166 C C . ALA A 1 290 ? -51.717 6.258 97.761 1.00 89.25 290 ALA A C 1
ATOM 2168 O O . ALA A 1 290 ? -50.958 6.167 96.803 1.00 89.25 290 ALA A O 1
ATOM 2169 N N . SER A 1 291 ? -51.497 7.124 98.756 1.00 90.06 291 SER A N 1
ATOM 2170 C CA . SER A 1 291 ? -50.294 7.956 98.864 1.00 90.06 291 SER A CA 1
ATOM 2171 C C . SER A 1 291 ? -49.039 7.165 99.244 1.00 90.06 291 SER A C 1
ATOM 2173 O O . SER A 1 291 ? -47.937 7.596 98.920 1.00 90.06 291 SER A O 1
ATOM 2175 N N . SER A 1 292 ? -49.191 6.023 99.924 1.00 90.12 292 SER A N 1
ATOM 2176 C CA . SER A 1 292 ? -48.085 5.131 100.291 1.00 90.12 292 SER A CA 1
ATOM 2177 C C . SER A 1 292 ? -47.878 4.020 99.267 1.00 90.12 292 SER A C 1
ATOM 2179 O O . SER A 1 292 ? -46.749 3.576 99.074 1.00 90.12 292 SER A O 1
ATOM 2181 N N . VAL A 1 293 ? -48.955 3.543 98.640 1.00 91.69 293 VAL A N 1
ATOM 2182 C CA . VAL A 1 293 ? -48.915 2.503 97.609 1.00 91.69 293 VAL A CA 1
ATOM 2183 C C . VAL A 1 293 ? -49.839 2.924 96.473 1.00 91.69 293 VAL A C 1
ATOM 2185 O O . VAL A 1 293 ? -51.055 2.953 96.637 1.00 91.69 293 VAL A O 1
ATOM 2188 N N . ALA A 1 294 ? -49.265 3.256 95.317 1.00 90.69 294 ALA A N 1
ATOM 2189 C CA . ALA A 1 294 ? -50.011 3.734 94.156 1.00 90.69 294 ALA A CA 1
ATOM 2190 C C . ALA A 1 294 ? -50.749 2.584 93.448 1.00 90.69 294 ALA A C 1
ATOM 2192 O O . ALA A 1 294 ? -50.276 2.042 92.453 1.00 90.69 294 ALA A O 1
ATOM 2193 N N . TRP A 1 295 ? -51.901 2.186 93.986 1.00 89.56 295 TRP A N 1
ATOM 2194 C CA . TRP A 1 295 ? -52.754 1.146 93.410 1.00 89.56 295 TRP A CA 1
ATOM 2195 C C . TRP A 1 295 ? -53.252 1.531 92.010 1.00 89.56 295 TRP A C 1
ATOM 2197 O O . TRP A 1 295 ? -53.685 2.662 91.806 1.00 89.56 295 TRP A O 1
ATOM 2207 N N . ALA A 1 296 ? -53.264 0.586 91.064 1.00 90.69 296 ALA A N 1
ATOM 2208 C CA . ALA A 1 296 ? -53.958 0.763 89.785 1.00 90.69 296 ALA A CA 1
ATOM 2209 C C . ALA A 1 296 ? -55.481 0.735 89.996 1.00 90.69 296 ALA A C 1
ATOM 2211 O O . ALA A 1 296 ? -55.976 0.153 90.975 1.00 90.69 296 ALA A O 1
ATOM 2212 N N . ASP A 1 297 ? -56.246 1.386 89.124 1.00 90.56 297 ASP A N 1
ATOM 2213 C CA . ASP A 1 297 ? -57.708 1.336 89.205 1.00 90.56 297 ASP A CA 1
ATOM 2214 C C . ASP A 1 297 ? -58.207 -0.099 89.006 1.00 90.56 297 ASP A C 1
ATOM 2216 O O . ASP A 1 297 ? -57.579 -0.905 88.321 1.00 90.56 297 ASP A O 1
ATOM 2220 N N . HIS A 1 298 ? -59.306 -0.444 89.678 1.00 91.56 298 HIS A N 1
ATOM 2221 C CA . HIS A 1 298 ? -59.888 -1.791 89.675 1.00 91.56 298 HIS A CA 1
ATOM 2222 C C . HIS A 1 298 ? -58.983 -2.915 90.210 1.00 91.56 298 HIS A C 1
ATOM 2224 O O . HIS A 1 298 ? -59.288 -4.088 89.972 1.00 91.56 298 HIS A O 1
ATOM 2230 N N . THR A 1 299 ? -57.921 -2.589 90.962 1.00 93.12 299 THR A N 1
ATOM 2231 C CA . THR A 1 299 ? -57.104 -3.592 91.667 1.00 93.12 299 THR A CA 1
ATOM 2232 C C . THR A 1 299 ? -57.994 -4.522 92.488 1.00 93.12 299 THR A C 1
ATOM 2234 O O . THR A 1 299 ? -58.881 -4.067 93.211 1.00 93.12 299 THR A O 1
ATOM 2237 N N . GLU A 1 300 ? -57.738 -5.821 92.379 1.00 93.31 300 GLU A N 1
ATOM 2238 C CA . GLU A 1 300 ? -58.484 -6.860 93.076 1.00 93.31 300 GLU A CA 1
ATOM 2239 C C . GLU A 1 300 ? -57.526 -7.804 93.785 1.00 93.31 300 GLU A C 1
ATOM 2241 O O . GLU A 1 300 ? -56.499 -8.184 93.223 1.00 93.31 300 GLU A O 1
ATOM 2246 N N . ILE A 1 301 ? -57.833 -8.135 95.033 1.00 95.06 301 ILE A N 1
ATOM 2247 C CA . ILE A 1 301 ? -57.016 -9.015 95.865 1.00 95.06 301 ILE A CA 1
ATOM 2248 C C . ILE A 1 301 ? -57.965 -9.985 96.546 1.00 95.06 301 ILE A C 1
ATOM 2250 O O . ILE A 1 301 ? -58.903 -9.570 97.230 1.00 95.06 301 ILE A O 1
ATOM 2254 N N . VAL A 1 302 ? -57.719 -11.274 96.358 1.00 95.00 302 VAL A N 1
ATOM 2255 C CA . VAL A 1 302 ? -58.475 -12.327 97.035 1.00 95.00 302 VAL A CA 1
ATOM 2256 C C . VAL A 1 302 ? -57.728 -12.690 98.306 1.00 95.00 302 VAL A C 1
ATOM 2258 O O . VAL A 1 302 ? -56.506 -12.777 98.297 1.00 95.00 302 VAL A O 1
ATOM 2261 N N . LEU A 1 303 ? -58.435 -12.900 99.408 1.00 95.31 303 LEU A N 1
ATOM 2262 C CA . LEU A 1 303 ? -57.869 -13.374 100.663 1.00 95.31 303 LEU A CA 1
ATOM 2263 C C . LEU A 1 303 ? -58.613 -14.617 101.117 1.00 95.31 303 LEU A C 1
ATOM 2265 O O . LEU A 1 303 ? -59.833 -14.691 101.002 1.00 95.31 303 LEU A O 1
ATOM 2269 N N . VAL A 1 304 ? -57.886 -15.576 101.675 1.00 95.62 304 VAL A N 1
ATOM 2270 C CA . VAL A 1 304 ? -58.464 -16.826 102.170 1.00 95.62 304 VAL A CA 1
ATOM 2271 C C . VAL A 1 304 ? -58.003 -17.062 103.590 1.00 95.62 304 VAL A C 1
ATOM 2273 O O . VAL A 1 304 ? -56.800 -17.108 103.856 1.00 95.62 304 VAL A O 1
ATOM 2276 N N . GLN A 1 305 ? -58.951 -17.286 104.498 1.00 95.50 305 GLN A N 1
ATOM 2277 C CA . GLN A 1 305 ? -58.655 -17.713 105.863 1.00 95.50 305 GLN A CA 1
ATOM 2278 C C . GLN A 1 305 ? -58.295 -19.212 105.897 1.00 95.50 305 GLN A C 1
ATOM 2280 O O . GLN A 1 305 ? -59.038 -20.025 106.433 1.00 95.50 305 GLN A O 1
ATOM 2285 N N . ALA A 1 306 ? -57.186 -19.629 105.288 1.00 93.94 306 ALA A N 1
ATOM 2286 C CA . ALA A 1 306 ? -56.812 -21.047 105.233 1.00 93.94 306 ALA A CA 1
ATOM 2287 C C . ALA A 1 306 ? -56.417 -21.634 106.609 1.00 93.94 306 ALA A C 1
ATOM 2289 O O . ALA A 1 306 ? -56.629 -22.822 106.861 1.00 93.94 306 ALA A O 1
ATOM 2290 N N . GLY A 1 307 ? -55.859 -20.817 107.503 1.00 91.31 307 GLY A N 1
ATOM 2291 C CA . GLY A 1 307 ? -55.523 -21.172 108.884 1.00 91.31 307 GLY A CA 1
ATOM 2292 C C . GLY A 1 307 ? -56.681 -20.963 109.866 1.00 91.31 307 GLY A C 1
ATOM 2293 O O . GLY A 1 307 ? -57.688 -20.331 109.555 1.00 91.31 307 GLY A O 1
ATOM 2294 N N . ALA A 1 308 ? -56.529 -21.467 111.092 1.00 90.31 308 ALA A N 1
ATOM 2295 C CA . ALA A 1 308 ? -57.530 -21.291 112.153 1.00 90.31 308 ALA A CA 1
ATOM 2296 C C . ALA A 1 308 ? -57.694 -19.822 112.600 1.00 90.31 308 ALA A C 1
ATOM 2298 O O . ALA A 1 308 ? -58.720 -19.456 113.171 1.00 90.31 308 ALA A O 1
ATOM 2299 N N . GLY A 1 309 ? -56.700 -18.981 112.319 1.00 93.12 309 GLY A N 1
ATOM 2300 C CA . GLY A 1 309 ? -56.680 -17.573 112.668 1.00 93.12 309 GLY A CA 1
ATOM 2301 C C . GLY A 1 309 ? -57.689 -16.743 111.893 1.00 93.12 309 GLY A C 1
ATOM 2302 O O . GLY A 1 309 ? -57.674 -16.760 110.667 1.00 93.12 309 GLY A O 1
ATOM 2303 N N . GLN A 1 310 ? -58.537 -15.978 112.582 1.00 93.81 310 GLN A N 1
ATOM 2304 C CA . GLN A 1 310 ? -59.490 -15.090 111.915 1.00 93.81 310 GLN A CA 1
ATOM 2305 C C . GLN A 1 310 ? -58.749 -13.961 111.183 1.00 93.81 310 GLN A C 1
ATOM 2307 O O . GLN A 1 310 ? -57.998 -13.203 111.803 1.00 93.81 310 GLN A O 1
ATOM 2312 N N . VAL A 1 311 ? -58.984 -13.831 109.876 1.00 96.12 311 VAL A N 1
ATOM 2313 C CA . VAL A 1 311 ? -58.461 -12.730 109.054 1.00 96.12 311 VAL A CA 1
ATOM 2314 C C . VAL A 1 311 ? -59.341 -11.500 109.243 1.00 96.12 311 VAL A C 1
ATOM 2316 O O . VAL A 1 311 ? -60.556 -11.565 109.043 1.00 96.12 311 VAL A O 1
ATOM 2319 N N . THR A 1 312 ? -58.717 -10.386 109.608 1.00 96.00 312 THR A N 1
ATOM 2320 C CA . THR A 1 312 ? -59.339 -9.073 109.792 1.00 96.00 312 THR A CA 1
ATOM 2321 C C . THR A 1 312 ? -58.729 -8.084 108.810 1.00 96.00 312 THR A C 1
ATOM 2323 O O . THR A 1 312 ? -57.510 -7.925 108.773 1.00 96.00 312 THR A O 1
ATOM 2326 N N . ILE A 1 313 ? -59.569 -7.400 108.039 1.00 97.00 313 ILE A N 1
ATOM 2327 C CA . ILE A 1 313 ? -59.145 -6.310 107.164 1.00 97.00 313 ILE A CA 1
ATOM 2328 C C . ILE A 1 313 ? -59.060 -5.027 107.983 1.00 97.00 313 ILE A C 1
ATOM 2330 O O . ILE A 1 313 ? -60.020 -4.625 108.641 1.00 97.00 313 ILE A O 1
ATOM 2334 N N . VAL A 1 314 ? -57.902 -4.382 107.931 1.00 96.44 314 VAL A N 1
ATOM 2335 C CA . VAL A 1 314 ? -57.604 -3.166 108.681 1.00 96.44 314 VAL A CA 1
ATOM 2336 C C . VAL A 1 314 ? -57.442 -2.006 107.692 1.00 96.44 314 VAL A C 1
ATOM 2338 O O . VAL A 1 314 ? -56.545 -2.050 106.846 1.00 96.44 314 VAL A O 1
ATOM 2341 N N . PRO A 1 315 ? -58.283 -0.957 107.752 1.00 95.44 315 PRO A N 1
ATOM 2342 C CA . PRO A 1 315 ? -58.054 0.242 106.956 1.00 95.44 315 PRO A CA 1
ATOM 2343 C C . PRO A 1 315 ? -56.789 0.962 107.440 1.00 95.44 315 PRO A C 1
ATOM 2345 O O . PRO A 1 315 ? -56.633 1.237 108.630 1.00 95.44 315 PRO A O 1
ATOM 2348 N N . GLY A 1 316 ? -55.884 1.289 106.518 1.00 94.25 316 GLY A N 1
ATOM 2349 C CA . GLY A 1 316 ? -54.805 2.239 106.770 1.00 94.25 316 GLY A CA 1
ATOM 2350 C C . GLY A 1 316 ? -55.327 3.672 106.927 1.00 94.25 316 GLY A C 1
ATOM 2351 O O . GLY A 1 316 ? -56.519 3.951 106.798 1.00 94.25 316 GLY A O 1
ATOM 2352 N N . ALA A 1 317 ? -54.420 4.615 107.184 1.00 92.06 317 ALA A N 1
ATOM 2353 C CA . ALA A 1 317 ? -54.787 6.014 107.399 1.00 92.06 317 ALA A CA 1
ATOM 2354 C C . ALA A 1 317 ? -55.547 6.598 106.191 1.00 92.06 317 ALA A C 1
ATOM 2356 O O . ALA A 1 317 ? -55.017 6.639 105.086 1.00 92.06 317 ALA A O 1
ATOM 2357 N N . GLY A 1 318 ? -56.784 7.057 106.405 1.00 90.94 318 GLY A N 1
ATOM 2358 C CA . GLY A 1 318 ? -57.622 7.651 105.356 1.00 90.94 318 GLY A CA 1
ATOM 2359 C C . GLY A 1 318 ? -58.214 6.656 104.350 1.00 90.94 318 GLY A C 1
ATOM 2360 O O . GLY A 1 318 ? -58.820 7.093 103.374 1.00 90.94 318 GLY A O 1
ATOM 2361 N N . VAL A 1 319 ? -58.056 5.344 104.571 1.00 95.69 319 VAL A N 1
ATOM 2362 C CA . VAL A 1 319 ? -58.670 4.294 103.747 1.00 95.69 319 VAL A CA 1
ATOM 2363 C C . VAL A 1 319 ? -60.061 3.957 104.272 1.00 95.69 319 VAL A C 1
ATOM 2365 O O . VAL A 1 319 ? -60.253 3.748 105.466 1.00 95.69 319 VAL A O 1
ATOM 2368 N N . THR A 1 320 ? -61.028 3.867 103.364 1.00 95.75 320 THR A N 1
ATOM 2369 C CA . THR A 1 320 ? -62.393 3.410 103.644 1.00 95.75 320 THR A CA 1
ATOM 2370 C C . THR A 1 320 ? -62.596 2.023 103.045 1.00 95.75 320 THR A C 1
ATOM 2372 O O . THR A 1 320 ? -62.347 1.822 101.854 1.00 95.75 320 THR A O 1
ATOM 2375 N N . ILE A 1 321 ? -63.051 1.072 103.866 1.00 96.69 321 ILE A N 1
ATOM 2376 C CA . ILE A 1 321 ? -63.452 -0.267 103.420 1.00 96.69 321 ILE A CA 1
ATOM 2377 C C . ILE A 1 321 ? -64.967 -0.387 103.573 1.00 96.69 321 ILE A C 1
ATOM 2379 O O . ILE A 1 321 ? -65.476 -0.446 104.693 1.00 96.69 321 ILE A O 1
ATOM 2383 N N . ASN A 1 322 ? -65.680 -0.423 102.453 1.00 95.81 322 ASN A N 1
ATOM 2384 C CA . ASN A 1 322 ? -67.116 -0.645 102.431 1.00 95.81 322 ASN A CA 1
ATOM 2385 C C . ASN A 1 322 ? -67.390 -2.134 102.655 1.00 95.81 322 ASN A C 1
ATOM 2387 O O . ASN A 1 322 ? -66.864 -2.989 101.941 1.00 95.81 322 ASN A O 1
ATOM 2391 N N . SER A 1 323 ? -68.224 -2.449 103.639 1.00 93.06 323 SER A N 1
ATOM 2392 C CA . SER A 1 323 ? -68.651 -3.814 103.932 1.00 93.06 323 SER A CA 1
ATOM 2393 C C . SER A 1 323 ? -70.127 -3.809 104.305 1.00 93.06 323 SER A C 1
ATOM 2395 O O . SER A 1 323 ? -70.585 -2.911 105.005 1.00 93.06 323 SER A O 1
ATOM 2397 N N . SER A 1 324 ? -70.868 -4.817 103.843 1.00 89.19 324 SER A N 1
ATOM 2398 C CA . SER A 1 324 ? -72.253 -5.048 104.272 1.00 89.19 324 SER A CA 1
ATOM 2399 C C . SER A 1 324 ? -72.348 -5.691 105.661 1.00 89.19 324 SER A C 1
ATOM 2401 O O . SER A 1 324 ? -73.437 -5.794 106.203 1.00 89.19 324 SER A O 1
ATOM 2403 N N . GLU A 1 325 ? -71.220 -6.165 106.196 1.00 90.31 325 GLU A N 1
ATOM 2404 C CA . GLU A 1 325 ? -71.086 -6.894 107.462 1.00 90.31 325 GLU A CA 1
ATOM 2405 C C . GLU A 1 325 ? -69.852 -6.356 108.217 1.00 90.31 325 GLU A C 1
ATOM 2407 O O . GLU A 1 325 ? -69.431 -5.212 108.032 1.00 90.31 325 GLU A O 1
ATOM 2412 N N . THR A 1 326 ? -69.190 -7.188 109.023 1.00 93.38 326 THR A N 1
ATOM 2413 C CA . THR A 1 326 ? -67.905 -6.848 109.656 1.00 93.38 326 THR A CA 1
ATOM 2414 C C . THR A 1 326 ? -66.730 -6.822 108.658 1.00 93.38 326 THR A C 1
ATOM 2416 O O . THR A 1 326 ? -66.838 -7.274 107.520 1.00 93.38 326 THR A O 1
ATOM 2419 N N . LEU A 1 327 ? -65.560 -6.324 109.081 1.00 95.06 327 LEU A N 1
ATOM 2420 C CA . LEU A 1 327 ? -64.297 -6.421 108.321 1.00 95.06 327 LEU A CA 1
ATOM 2421 C C . LEU A 1 327 ? -63.532 -7.726 108.597 1.00 95.06 327 LEU A C 1
ATOM 2423 O O . LEU A 1 327 ? -62.321 -7.805 108.392 1.00 95.06 327 LEU A O 1
ATOM 2427 N N . LYS A 1 328 ? -64.220 -8.746 109.109 1.00 94.50 328 LYS A N 1
ATOM 2428 C CA . LYS A 1 328 ? -63.626 -10.015 109.523 1.00 94.50 328 LYS A CA 1
ATOM 2429 C C . LYS A 1 328 ? -64.151 -11.150 108.663 1.00 94.50 328 LYS A C 1
ATOM 2431 O O . LYS A 1 328 ? -65.321 -11.176 108.293 1.00 94.50 328 LYS A O 1
ATOM 2436 N N . SER A 1 329 ? -63.284 -12.110 108.383 1.00 95.19 329 SER A N 1
ATOM 2437 C CA . SER A 1 329 ? -63.660 -13.396 107.788 1.00 95.19 329 SER A CA 1
ATOM 2438 C C . SER A 1 329 ? -64.623 -14.169 108.697 1.00 95.19 329 SER A C 1
ATOM 2440 O O . SER A 1 329 ? -64.552 -14.077 109.928 1.00 95.19 329 SER A O 1
ATOM 2442 N N . ALA A 1 330 ? -65.550 -14.909 108.081 1.00 93.38 330 ALA A N 1
ATOM 2443 C CA . ALA A 1 330 ? -66.604 -15.627 108.797 1.00 93.38 330 ALA A CA 1
ATOM 2444 C C . ALA A 1 330 ? -66.084 -16.821 109.609 1.00 93.38 330 ALA A C 1
ATOM 2446 O O . ALA A 1 330 ? -66.509 -17.036 110.743 1.00 93.38 330 ALA A O 1
ATOM 2447 N N . LYS A 1 331 ? -65.208 -17.628 109.003 1.00 91.06 331 LYS A N 1
ATOM 2448 C CA . LYS A 1 331 ? -64.696 -18.896 109.540 1.00 91.06 331 LYS A CA 1
ATOM 2449 C C . LYS A 1 331 ? -63.488 -19.370 108.731 1.00 91.06 331 LYS A C 1
ATOM 2451 O O . LYS A 1 331 ? -63.214 -18.848 107.652 1.00 91.06 331 LYS A O 1
ATOM 2456 N N . GLN A 1 332 ? -62.817 -20.416 109.213 1.00 91.69 332 GLN A N 1
ATOM 2457 C CA . GLN A 1 332 ? -61.762 -21.077 108.446 1.00 91.69 332 GLN A CA 1
ATOM 2458 C C . GLN A 1 332 ? -62.279 -21.487 107.055 1.00 91.69 332 GLN A C 1
ATOM 2460 O O . GLN A 1 332 ? -63.385 -22.012 106.918 1.00 91.69 332 GLN A O 1
ATOM 2465 N N . TYR A 1 333 ? -61.448 -21.235 106.047 1.00 92.06 333 TYR A N 1
ATOM 2466 C CA . TYR A 1 333 ? -61.677 -21.352 104.605 1.00 92.06 333 TYR A CA 1
ATOM 2467 C C . TYR A 1 333 ? -62.598 -20.303 103.973 1.00 92.06 333 TYR A C 1
ATOM 2469 O O . TYR A 1 333 ? -62.875 -20.403 102.781 1.00 92.06 333 TYR A O 1
ATOM 2477 N N . ALA A 1 334 ? -63.011 -19.272 104.716 1.00 93.38 334 ALA A N 1
ATOM 2478 C CA . ALA A 1 334 ? -63.730 -18.141 104.141 1.00 93.38 334 ALA A CA 1
ATOM 2479 C C . ALA A 1 334 ? -62.864 -17.395 103.112 1.00 93.38 334 ALA A C 1
ATOM 2481 O O . ALA A 1 334 ? -61.711 -17.044 103.394 1.00 93.38 334 ALA A O 1
ATOM 2482 N N . TYR A 1 335 ? -63.452 -17.126 101.945 1.00 94.12 335 TYR A N 1
ATOM 2483 C CA . TYR A 1 335 ? -62.886 -16.252 100.920 1.00 94.12 335 TYR A CA 1
ATOM 2484 C C . TYR A 1 335 ? -63.398 -14.828 101.104 1.00 94.12 335 TYR A C 1
ATOM 2486 O O . TYR A 1 335 ? -64.594 -14.602 101.291 1.00 94.12 335 TYR A O 1
ATOM 2494 N N . LEU A 1 336 ? -62.491 -13.866 100.994 1.00 95.06 336 LEU A N 1
ATOM 2495 C CA . LEU A 1 336 ? -62.770 -12.440 100.962 1.00 95.06 336 LEU A CA 1
ATOM 2496 C C . LEU A 1 336 ? -62.200 -11.853 99.670 1.00 95.06 336 LEU A C 1
ATOM 2498 O O . LEU A 1 336 ? -61.099 -12.208 99.262 1.00 95.06 336 LEU A O 1
ATOM 2502 N N . GLY A 1 337 ? -62.927 -10.942 99.036 1.00 94.62 337 GLY A N 1
ATOM 2503 C CA . GLY A 1 337 ? -62.447 -10.199 97.872 1.00 94.62 337 GLY A CA 1
ATOM 2504 C C . GLY A 1 337 ? -62.363 -8.718 98.198 1.00 94.62 337 GLY A C 1
ATOM 2505 O O . GLY A 1 337 ? -63.369 -8.115 98.569 1.00 94.62 337 GLY A O 1
ATOM 2506 N N . LEU A 1 338 ? -61.184 -8.125 98.061 1.00 95.69 338 LEU A N 1
ATOM 2507 C CA . LEU A 1 338 ? -60.993 -6.681 98.125 1.00 95.69 338 LEU A CA 1
ATOM 2508 C C . LEU A 1 338 ? -60.960 -6.121 96.710 1.00 95.69 338 LEU A C 1
ATOM 2510 O O . LEU A 1 338 ? -60.047 -6.437 95.946 1.00 95.69 338 LEU A O 1
ATOM 2514 N N . LYS A 1 339 ? -61.919 -5.253 96.382 1.00 95.44 339 LYS A N 1
ATOM 2515 C CA . LYS A 1 339 ? -61.970 -4.553 95.097 1.00 95.44 339 LYS A CA 1
ATOM 2516 C C . LYS A 1 339 ? -61.789 -3.062 95.303 1.00 95.44 339 LYS A C 1
ATOM 2518 O O . LYS A 1 339 ? -62.583 -2.425 95.988 1.00 95.44 339 LYS A O 1
ATOM 2523 N N . ARG A 1 340 ? -60.770 -2.478 94.679 1.00 94.69 340 ARG A N 1
ATOM 2524 C CA . ARG A 1 340 ? -60.609 -1.026 94.676 1.00 94.69 340 ARG A CA 1
ATOM 2525 C C . ARG A 1 340 ? -61.648 -0.397 93.752 1.00 94.69 340 ARG A C 1
ATOM 2527 O O . ARG A 1 340 ? -61.683 -0.713 92.561 1.00 94.69 340 ARG A O 1
ATOM 2534 N N . VAL A 1 341 ? -62.442 0.523 94.293 1.00 94.88 341 VAL A N 1
ATOM 2535 C CA . VAL A 1 341 ? -63.519 1.215 93.561 1.00 94.88 341 VAL A CA 1
ATOM 2536 C C . VAL A 1 341 ? -63.277 2.715 93.402 1.00 94.88 341 VAL A C 1
ATOM 2538 O O . VAL A 1 341 ? -63.806 3.316 92.474 1.00 94.88 341 VAL A O 1
ATOM 2541 N N . ALA A 1 342 ? -62.423 3.315 94.239 1.00 93.38 342 ALA A N 1
ATOM 2542 C CA . ALA A 1 342 ? -61.913 4.675 94.050 1.00 93.38 342 ALA A CA 1
ATOM 2543 C C . ALA A 1 342 ? -60.552 4.870 94.754 1.00 93.38 342 ALA A C 1
ATOM 2545 O O . ALA A 1 342 ? -59.968 3.940 95.320 1.00 93.38 342 ALA A O 1
ATOM 2546 N N . ALA A 1 343 ? -59.996 6.085 94.721 1.00 91.38 343 ALA A N 1
ATOM 2547 C CA . ALA A 1 343 ? -58.837 6.434 95.547 1.00 91.38 343 ALA A CA 1
ATOM 2548 C C . ALA A 1 343 ? -59.173 6.255 97.038 1.00 91.38 343 ALA A C 1
ATOM 2550 O O . ALA A 1 343 ? -60.149 6.820 97.514 1.00 91.38 343 ALA A O 1
ATOM 2551 N N . ASN A 1 344 ? -58.373 5.462 97.762 1.00 93.00 344 ASN A N 1
ATOM 2552 C CA . ASN A 1 344 ? -58.585 5.111 99.175 1.00 93.00 344 ASN A CA 1
ATOM 2553 C C . ASN A 1 344 ? -59.935 4.446 99.518 1.00 93.00 344 ASN A C 1
ATOM 2555 O O . ASN A 1 344 ? -60.238 4.314 100.700 1.00 93.00 344 ASN A O 1
ATOM 2559 N N . VAL A 1 345 ? -60.720 3.989 98.535 1.00 95.06 345 VAL A N 1
ATOM 2560 C CA . VAL A 1 345 ? -62.005 3.308 98.770 1.00 95.06 345 VAL A CA 1
ATOM 2561 C C . VAL A 1 345 ? -61.977 1.909 98.169 1.00 95.06 345 VAL A C 1
ATOM 2563 O O . VAL A 1 345 ? -61.683 1.737 96.979 1.00 95.06 345 VAL A O 1
ATOM 2566 N N . TRP A 1 346 ? -62.301 0.921 98.999 1.00 97.00 346 TRP A N 1
ATOM 2567 C CA . TRP A 1 346 ? -62.357 -0.487 98.624 1.00 97.00 346 TRP A CA 1
ATOM 2568 C C . TRP A 1 346 ? -63.673 -1.109 99.064 1.00 97.00 346 TRP A C 1
ATOM 2570 O O . TRP A 1 346 ? -64.129 -0.861 100.176 1.00 97.00 346 TRP A O 1
ATOM 2580 N N . ASP A 1 347 ? -64.227 -1.974 98.227 1.00 96.69 347 ASP A N 1
ATOM 2581 C CA . ASP A 1 347 ? -65.359 -2.817 98.579 1.00 96.69 347 ASP A CA 1
ATOM 2582 C C . ASP A 1 347 ? -64.846 -4.183 99.039 1.00 96.69 347 ASP A C 1
ATOM 2584 O O . ASP A 1 347 ? -64.040 -4.828 98.357 1.00 96.69 347 ASP A O 1
ATOM 2588 N N . LEU A 1 348 ? -65.314 -4.622 100.206 1.00 96.06 348 LEU A N 1
ATOM 2589 C CA . LEU A 1 348 ? -65.058 -5.953 100.735 1.00 96.06 348 LEU A CA 1
ATOM 2590 C C . LEU A 1 348 ? -66.223 -6.880 100.374 1.00 96.06 348 LEU A C 1
ATOM 2592 O O . LEU A 1 348 ? -67.371 -6.684 100.774 1.00 96.06 348 LEU A O 1
ATOM 2596 N N . THR A 1 349 ? -65.917 -7.955 99.661 1.00 92.88 349 THR A N 1
ATOM 2597 C CA . THR A 1 349 ? -66.842 -8.999 99.187 1.00 92.88 349 THR A CA 1
ATOM 2598 C C . THR A 1 349 ? -66.477 -10.359 99.804 1.00 92.88 349 THR A C 1
ATOM 2600 O O . THR A 1 349 ? -65.423 -10.486 100.428 1.00 92.88 349 THR A O 1
ATOM 2603 N N . GLY A 1 350 ? -67.363 -11.355 99.716 1.00 93.25 350 GLY A N 1
ATOM 2604 C CA . GLY A 1 350 ? -67.125 -12.706 100.243 1.00 93.25 350 GLY A CA 1
ATOM 2605 C C . GLY A 1 350 ? -67.715 -13.007 101.630 1.00 93.25 350 GLY A C 1
ATOM 2606 O O . GLY A 1 350 ? -68.614 -12.318 102.114 1.00 93.25 350 GLY A O 1
ATOM 2607 N N . GLU A 1 351 ? -67.221 -14.080 102.248 1.00 93.19 351 GLU A N 1
ATOM 2608 C CA . GLU A 1 351 ? -67.745 -14.690 103.478 1.00 93.19 351 GLU A CA 1
ATOM 2609 C C . GLU A 1 351 ? -67.225 -13.976 104.735 1.00 93.19 351 GLU A C 1
ATOM 2611 O O . GLU A 1 351 ? -66.150 -14.277 105.266 1.00 93.19 351 GLU A O 1
ATOM 2616 N N . ARG A 1 352 ? -68.010 -13.021 105.234 1.00 93.50 352 ARG A N 1
ATOM 2617 C CA . ARG A 1 352 ? -67.677 -12.218 106.417 1.00 93.50 352 ARG A CA 1
ATOM 2618 C C . ARG A 1 352 ? -68.452 -12.656 107.648 1.00 93.50 352 ARG A C 1
ATOM 2620 O O . ARG A 1 352 ? -69.552 -13.194 107.546 1.00 93.50 352 ARG A O 1
ATOM 2627 N N . GLN A 1 353 ? -67.871 -12.414 108.816 1.00 93.00 353 GLN A N 1
ATOM 2628 C CA . GLN A 1 353 ? -68.559 -12.617 110.084 1.00 93.00 353 GLN A CA 1
ATOM 2629 C C . GLN A 1 353 ? -69.799 -11.716 110.134 1.00 93.00 353 GLN A C 1
ATOM 2631 O O . GLN A 1 353 ? -69.691 -10.516 109.868 1.00 93.00 353 GLN A O 1
ATOM 2636 N N . ILE A 1 354 ? -70.935 -12.319 110.490 1.00 85.44 354 ILE A N 1
ATOM 2637 C CA . ILE A 1 354 ? -72.220 -11.640 110.689 1.00 85.44 354 ILE A CA 1
ATOM 2638 C C . ILE A 1 354 ? -72.076 -10.659 111.857 1.00 85.44 354 ILE A C 1
ATOM 2640 O O . ILE A 1 354 ? -71.506 -11.029 112.891 1.00 85.44 354 ILE A O 1
ATOM 2644 N N . ALA A 1 355 ? -72.522 -9.422 111.639 1.00 74.94 355 ALA A N 1
ATOM 2645 C CA . ALA A 1 355 ? -72.414 -8.322 112.600 1.00 74.94 355 ALA A CA 1
ATOM 2646 C C . ALA A 1 355 ? -73.277 -8.499 113.858 1.00 74.94 355 ALA A C 1
ATOM 2648 O O . ALA A 1 355 ? -74.383 -9.081 113.760 1.00 74.94 355 ALA A O 1
#

Radius of gyration: 113.99 Å; Cα contacts (8 Å, |Δi|>4): 430; chains: 1; bounding box: 171×54×286 Å

pLDDT: mean 88.67, std 12.18, range [39.28, 98.62]

Organism: NCBI:txid402147